Protein AF-A0A1W9QKJ0-F1 (afdb_monomer)

Sequence (340 aa):
EPSPEPAPEPEEKELFWQTIPASITINNQLRWNQLPDGPEIRIGLVYVNPEEKNDYLPFRISTTNQELYNVYDKNNKLLVRNTAGEIIEIDYDYNTGYYFVNDSKGKRLVMTDSYIKLSSDKNNIFKINSWNNGPFWGQNVNDNEFRGKIEIQYNPNTNRLWLINELPLEKYLKGVAEVSDSAPFEFLKAQKIAARTYALFRYLTPKYTNTPDGKPLFTLRSTQADQVYRGYNRETRSPNTFQAVDSTRGIVATYNNDPILAYYFARSNGATISSYEANMTDAPVAYLQSKLDPPSQGEIMLGHGVGMPQVGGIVAARQGANYSQILKYYYTNIDLTRMY

Foldseek 3Di:
DPDDDPDDDPVCVVQQFDADDLDDDPPPPPLQVVAQLGDKFKAFEDKDFPVDPDQLAQFWKFWPVQDWKFKAFPVRHTQGGGDRRWIWTWHADLVPQWIFIAGPVRHTSDIDNTKMKMFDPDFTKMFRVSDACDDPVDDPDGLRIATGMWIWDAAPLVNITTIMHIDRLLQQQLQFDPDDLPFQLLLLLLVSQLLSLQLVVLVVVPSQQNGPVSDHPGRYYCDPSRTPGRHPSSNVVRVSNNVSSVVCPQKHKDDVNRRDNRDEWAAAQQKADACVVLSSHVDGHQFWHMAGQRVNHRHDDGDSRIFAHSSSSSVCVVVPDGSVRRRCRRGPPIDIDRSD

Secondary structure (DSSP, 8-state):
-PPPPPPPPTTTHHHH-----S-----TT--GGG-TT-SEEEEEEEEE-SSS--TT-SEEEEETT----EEE-TT--EEE---SSPPEEEEEETTTTEEEEE-TT--EEEEESSPEEEE-SS--EEEETT-----TT--S----EEESEEEEEEEGGGTEEEEEEEEEHHHHHHHB-SS-TTS-HHHHHHHHHHHHHHHHHHHHS-S---STTSS-S-SEESSTTS--B-HHHHHHT-HHHHHHHHHTTTEEEEETTEEP---EESB-SSB-B-TTTTTSSSS--TTS---B-GGGTTSPPBS--BSEEHHHHHHHHHTT--HHHHHHHHSTT-EEEE--

Structure (mmCIF, N/CA/C/O backbone):
data_AF-A0A1W9QKJ0-F1
#
_entry.id   AF-A0A1W9QKJ0-F1
#
loop_
_atom_site.group_PDB
_atom_site.id
_atom_site.type_symbol
_atom_site.label_atom_id
_atom_site.label_alt_id
_atom_site.label_comp_id
_atom_site.label_asym_id
_atom_site.label_entity_id
_atom_site.label_seq_id
_atom_site.pdbx_PDB_ins_code
_atom_site.Cartn_x
_atom_site.Cartn_y
_atom_site.Cartn_z
_atom_site.occupancy
_atom_site.B_iso_or_equiv
_atom_site.auth_seq_id
_atom_site.auth_comp_id
_atom_site.auth_asym_id
_atom_site.auth_atom_id
_atom_site.pdbx_PDB_model_num
ATOM 1 N N . GLU A 1 1 ? 0.902 26.457 -11.520 1.00 29.86 1 GLU A N 1
ATOM 2 C CA . GLU A 1 1 ? 2.092 25.747 -11.008 1.00 29.86 1 GLU A CA 1
ATOM 3 C C . GLU A 1 1 ? 1.694 25.002 -9.745 1.00 29.86 1 GLU A C 1
ATOM 5 O O . GLU A 1 1 ? 0.960 25.588 -8.953 1.00 29.86 1 GLU A O 1
ATOM 10 N N . PRO A 1 2 ? 2.065 23.729 -9.551 1.00 31.59 2 PRO A N 1
ATOM 11 C CA . PRO A 1 2 ? 1.968 23.132 -8.230 1.00 31.59 2 PRO A CA 1
ATOM 12 C C . PRO A 1 2 ? 3.024 23.770 -7.326 1.00 31.59 2 PRO A C 1
ATOM 14 O O . PRO A 1 2 ? 4.192 23.861 -7.700 1.00 31.59 2 PRO A O 1
ATOM 17 N N . SER A 1 3 ? 2.585 24.256 -6.166 1.00 29.03 3 SER A N 1
ATOM 18 C CA . SER A 1 3 ? 3.473 24.770 -5.123 1.00 29.03 3 SER A CA 1
ATOM 19 C C . SER A 1 3 ? 4.454 23.668 -4.710 1.00 29.03 3 SER A C 1
ATOM 21 O O . SER A 1 3 ? 4.012 22.525 -4.560 1.00 29.03 3 SER A O 1
ATOM 23 N N . PRO A 1 4 ? 5.749 23.967 -4.512 1.00 37.22 4 PRO A N 1
ATOM 24 C CA . PRO A 1 4 ? 6.664 23.007 -3.915 1.00 37.22 4 PRO A CA 1
ATOM 25 C C . PRO A 1 4 ? 6.131 22.622 -2.530 1.00 37.22 4 PRO A C 1
ATOM 27 O O . PRO A 1 4 ? 5.778 23.495 -1.732 1.00 37.22 4 PRO A O 1
ATOM 30 N N . GLU A 1 5 ? 6.015 21.318 -2.275 1.00 43.81 5 GLU A N 1
ATOM 31 C CA . GLU A 1 5 ? 5.775 20.802 -0.928 1.00 43.81 5 GLU A CA 1
ATOM 32 C C . GLU A 1 5 ? 6.900 21.282 0.002 1.00 43.81 5 GLU A C 1
ATOM 34 O O . GLU A 1 5 ? 8.050 21.410 -0.440 1.00 43.81 5 GLU A O 1
ATOM 39 N N . PRO A 1 6 ? 6.594 21.572 1.278 1.00 34.91 6 PRO A N 1
ATOM 40 C CA . PRO A 1 6 ? 7.628 21.885 2.249 1.00 34.91 6 PRO A CA 1
ATOM 41 C C . PRO A 1 6 ? 8.616 20.718 2.320 1.00 34.91 6 PRO A C 1
ATOM 43 O O . PRO A 1 6 ? 8.224 19.552 2.359 1.00 34.91 6 PRO A O 1
ATOM 46 N N . ALA A 1 7 ? 9.909 21.042 2.296 1.00 39.03 7 ALA A N 1
ATOM 47 C CA . ALA A 1 7 ? 10.955 20.047 2.472 1.00 39.03 7 ALA A CA 1
ATOM 48 C C . ALA A 1 7 ? 10.735 19.310 3.808 1.00 39.03 7 ALA A C 1
ATOM 50 O O . ALA A 1 7 ? 10.416 19.975 4.797 1.00 39.03 7 ALA A O 1
ATOM 51 N N . PRO A 1 8 ? 10.909 17.977 3.856 1.00 36.44 8 PRO A N 1
ATOM 52 C CA . PRO A 1 8 ? 10.783 17.228 5.100 1.00 36.44 8 PRO A CA 1
ATOM 53 C C . PRO A 1 8 ? 11.736 17.806 6.151 1.00 36.44 8 PRO A C 1
ATOM 55 O O . PRO A 1 8 ? 12.890 18.135 5.840 1.00 36.44 8 PRO A O 1
ATOM 58 N N . GLU A 1 9 ? 11.237 17.955 7.379 1.00 36.97 9 GLU A N 1
ATOM 59 C CA . GLU A 1 9 ? 12.011 18.497 8.495 1.00 36.97 9 GLU A CA 1
ATOM 60 C C . GLU A 1 9 ? 13.268 17.645 8.774 1.00 36.97 9 GLU A C 1
ATOM 62 O O . GLU A 1 9 ? 13.316 16.464 8.420 1.00 36.97 9 GLU A O 1
ATOM 67 N N . PRO A 1 10 ? 14.326 18.209 9.386 1.00 35.16 10 PRO A N 1
ATOM 68 C CA . PRO A 1 10 ? 15.611 17.526 9.552 1.00 35.16 10 PRO A CA 1
ATOM 69 C C . PRO A 1 10 ? 15.530 16.152 10.240 1.00 35.16 10 PRO A C 1
ATOM 71 O O . PRO A 1 10 ? 16.286 15.262 9.860 1.00 35.16 10 PRO A O 1
ATOM 74 N N . GLU A 1 11 ? 14.593 15.948 11.172 1.00 35.88 11 GLU A N 1
ATOM 75 C CA . GLU A 1 11 ? 14.375 14.655 11.848 1.00 35.88 11 GLU A CA 1
ATOM 76 C C . GLU A 1 11 ? 13.720 13.598 10.941 1.00 35.88 11 GLU A C 1
ATOM 78 O O . GLU A 1 11 ? 13.933 12.398 11.104 1.00 35.88 11 GLU A O 1
ATOM 83 N N . GLU A 1 12 ? 12.984 14.012 9.908 1.00 35.44 12 GLU A N 1
ATOM 84 C CA . GLU A 1 12 ? 12.403 13.091 8.932 1.00 35.44 12 GLU A CA 1
ATOM 85 C C . GLU A 1 12 ? 13.456 12.496 7.984 1.00 35.44 12 GLU A C 1
ATOM 87 O O . GLU A 1 12 ? 13.271 11.389 7.470 1.00 35.44 12 GLU A O 1
ATOM 92 N N . LYS A 1 13 ? 14.601 13.164 7.784 1.00 32.44 13 LYS A N 1
ATOM 93 C CA . LYS A 1 13 ? 15.669 12.652 6.907 1.00 32.44 13 LYS A CA 1
ATOM 94 C C . LYS A 1 13 ? 16.278 11.337 7.396 1.00 32.44 13 LYS A C 1
ATOM 96 O O . LYS A 1 13 ? 16.655 10.527 6.553 1.00 32.44 13 LYS A O 1
ATOM 101 N N . GLU A 1 14 ? 16.315 11.082 8.703 1.00 33.19 14 GLU A N 1
ATOM 102 C CA . GLU A 1 14 ? 16.791 9.800 9.250 1.00 33.19 14 GLU A CA 1
ATOM 103 C C . GLU A 1 14 ? 15.758 8.664 9.113 1.00 33.19 14 GLU A C 1
ATOM 105 O O . GLU A 1 14 ? 16.113 7.487 9.117 1.00 33.19 14 GLU A O 1
ATOM 110 N N . LEU A 1 15 ? 14.475 8.989 8.918 1.00 36.31 15 LEU A N 1
ATOM 111 C CA . LEU A 1 15 ? 13.378 8.014 8.838 1.00 36.31 15 LEU A CA 1
ATOM 112 C C . LEU A 1 15 ? 13.090 7.521 7.409 1.00 36.31 15 LEU A C 1
ATOM 114 O O . LEU A 1 15 ? 12.480 6.459 7.229 1.00 36.31 15 LEU A O 1
ATOM 118 N N . PHE A 1 16 ? 13.503 8.264 6.375 1.00 35.75 16 PHE A N 1
ATOM 119 C CA . PHE A 1 16 ? 13.138 7.950 4.987 1.00 35.75 16 PHE A CA 1
ATOM 120 C C . PHE A 1 16 ? 14.152 7.113 4.214 1.00 35.75 16 PHE A C 1
ATOM 122 O O . PHE A 1 16 ? 13.724 6.348 3.341 1.00 35.75 16 PHE A O 1
ATOM 129 N N . TRP A 1 17 ? 15.430 7.171 4.581 1.00 35.69 17 TRP A N 1
ATOM 130 C CA . TRP A 1 17 ? 16.532 6.547 3.847 1.00 35.69 17 TRP A CA 1
ATOM 131 C C . TRP A 1 17 ? 17.176 5.449 4.687 1.00 35.69 17 TRP A C 1
ATOM 133 O O . TRP A 1 17 ? 18.252 5.610 5.248 1.00 35.69 17 TRP A O 1
ATOM 143 N N . GLN A 1 18 ? 16.481 4.319 4.811 1.00 42.97 18 GLN A N 1
ATOM 144 C CA . GLN A 1 18 ? 17.115 3.129 5.365 1.00 42.97 18 GLN A CA 1
ATOM 145 C C . GLN A 1 18 ? 18.109 2.562 4.356 1.00 42.97 18 GLN A C 1
ATOM 147 O O . GLN A 1 18 ? 17.764 2.380 3.189 1.00 42.97 18 GLN A O 1
ATOM 152 N N . THR A 1 19 ? 19.304 2.241 4.841 1.00 43.94 19 THR A N 1
ATOM 153 C CA . THR A 1 19 ? 20.320 1.409 4.196 1.00 43.94 19 THR A CA 1
ATOM 154 C C . THR A 1 19 ? 19.697 0.101 3.712 1.00 43.94 19 THR A C 1
ATOM 156 O O . THR A 1 19 ? 19.376 -0.783 4.508 1.00 43.94 19 THR A O 1
ATOM 159 N N . ILE A 1 20 ? 19.491 -0.037 2.402 1.00 45.78 20 ILE A N 1
ATOM 160 C CA . ILE A 1 20 ? 19.013 -1.285 1.799 1.00 45.78 20 ILE A CA 1
ATOM 161 C C . ILE A 1 20 ? 20.231 -2.064 1.283 1.00 45.78 20 ILE A C 1
ATOM 163 O O . ILE A 1 20 ? 20.984 -1.525 0.468 1.00 45.78 20 ILE A O 1
ATOM 167 N N . PRO A 1 21 ? 20.443 -3.322 1.712 1.00 43.47 21 PRO A N 1
ATOM 168 C CA . PRO A 1 21 ? 21.536 -4.139 1.197 1.00 43.47 21 PRO A CA 1
ATOM 169 C C . PRO A 1 21 ? 21.358 -4.424 -0.303 1.00 43.47 21 PRO A C 1
ATOM 171 O O . PRO A 1 21 ? 20.245 -4.643 -0.780 1.00 43.47 21 PRO A O 1
ATOM 174 N N . ALA A 1 22 ? 22.469 -4.464 -1.049 1.00 40.91 22 ALA A N 1
ATOM 175 C CA . ALA A 1 22 ? 22.495 -4.639 -2.511 1.00 40.91 22 ALA A CA 1
ATOM 176 C C . ALA A 1 22 ? 21.886 -5.965 -3.018 1.00 40.91 22 ALA A C 1
ATOM 178 O O . ALA A 1 22 ? 21.609 -6.117 -4.209 1.00 40.91 22 ALA A O 1
ATOM 179 N N . SER A 1 23 ? 21.655 -6.915 -2.113 1.00 45.28 23 SER A N 1
ATOM 180 C CA . SER A 1 23 ? 20.943 -8.169 -2.339 1.00 45.28 23 SER A CA 1
ATOM 181 C C . SER A 1 23 ? 20.254 -8.593 -1.045 1.00 45.28 23 SER A C 1
ATOM 183 O O . SER A 1 23 ? 20.879 -8.565 0.016 1.00 45.28 23 SER A O 1
ATOM 185 N N . ILE A 1 24 ? 19.000 -9.031 -1.131 1.00 51.53 24 ILE A N 1
ATOM 186 C CA . ILE A 1 24 ? 18.299 -9.700 -0.032 1.00 51.53 24 ILE A CA 1
ATOM 187 C C . ILE A 1 24 ? 18.164 -11.152 -0.434 1.00 51.53 24 ILE A C 1
ATOM 189 O O . ILE A 1 24 ? 17.554 -11.429 -1.454 1.00 51.53 24 ILE A O 1
ATOM 193 N N . THR A 1 25 ? 18.721 -12.062 0.356 1.00 48.16 25 THR A N 1
ATOM 194 C CA . THR A 1 25 ? 18.431 -13.486 0.200 1.00 48.16 25 THR A CA 1
ATOM 195 C C . THR A 1 25 ? 17.109 -13.769 0.890 1.00 48.16 25 THR A C 1
ATOM 197 O O . THR A 1 25 ? 17.029 -13.712 2.121 1.00 48.16 25 THR A O 1
ATOM 200 N N . ILE A 1 26 ? 16.069 -14.097 0.128 1.00 51.94 26 ILE A N 1
ATOM 201 C CA . ILE A 1 26 ? 14.843 -14.611 0.731 1.00 51.94 26 ILE A CA 1
ATOM 202 C C . ILE A 1 26 ? 15.100 -16.063 1.087 1.00 51.94 26 ILE A C 1
ATOM 204 O O . ILE A 1 26 ? 15.194 -16.940 0.230 1.00 51.94 26 ILE A O 1
ATOM 208 N N . ASN A 1 27 ? 15.203 -16.345 2.384 1.00 48.06 27 ASN A N 1
ATOM 209 C CA . ASN A 1 27 ? 15.102 -17.722 2.839 1.00 48.06 27 ASN A CA 1
ATOM 210 C C . ASN A 1 27 ? 13.735 -18.264 2.392 1.00 48.06 27 ASN A C 1
ATOM 212 O O . ASN A 1 27 ? 12.702 -17.746 2.811 1.00 48.06 27 ASN A O 1
ATOM 216 N N . ASN A 1 28 ? 13.773 -19.288 1.530 1.00 46.81 28 ASN A N 1
ATOM 217 C CA . ASN A 1 28 ? 12.712 -19.996 0.786 1.00 46.81 28 ASN A CA 1
ATOM 218 C C . ASN A 1 28 ? 11.494 -20.523 1.597 1.00 46.81 28 ASN A C 1
ATOM 220 O O . ASN A 1 28 ? 10.871 -21.517 1.227 1.00 46.81 28 ASN A O 1
ATOM 224 N N . GLN A 1 29 ? 11.130 -19.915 2.724 1.00 48.06 29 GLN A N 1
ATOM 225 C CA . GLN A 1 29 ? 10.064 -20.391 3.605 1.00 48.06 29 GLN A CA 1
ATOM 226 C C . GLN A 1 29 ? 8.681 -19.811 3.298 1.00 48.06 29 GLN A C 1
ATOM 228 O O . GLN A 1 29 ? 7.686 -20.344 3.792 1.00 48.06 29 GLN A O 1
ATOM 233 N N . LEU A 1 30 ? 8.568 -18.771 2.467 1.00 55.53 30 LEU A N 1
ATOM 234 C CA . LEU A 1 30 ? 7.260 -18.236 2.094 1.00 55.53 30 LEU A CA 1
ATOM 235 C C . LEU A 1 30 ? 6.661 -19.090 0.974 1.00 55.53 30 LEU A C 1
ATOM 237 O O . LEU A 1 30 ? 6.993 -18.959 -0.200 1.00 55.53 30 LEU A O 1
ATOM 241 N N . ARG A 1 31 ? 5.773 -20.013 1.358 1.00 58.84 31 ARG A N 1
ATOM 242 C CA . ARG A 1 31 ? 4.948 -20.790 0.424 1.00 58.84 31 ARG A CA 1
ATOM 243 C C . ARG A 1 31 ? 3.843 -19.900 -0.147 1.00 58.84 31 ARG A C 1
ATOM 245 O O . ARG A 1 31 ? 2.679 -20.023 0.222 1.00 58.84 31 ARG A O 1
ATOM 252 N N . TRP A 1 32 ? 4.220 -19.010 -1.057 1.00 68.12 32 TRP A N 1
ATOM 253 C CA . TRP A 1 32 ? 3.327 -18.059 -1.725 1.00 68.12 32 TRP A CA 1
ATOM 254 C C . TRP A 1 32 ? 2.110 -18.725 -2.391 1.00 68.12 32 TRP A C 1
ATOM 256 O O . TRP A 1 32 ? 1.019 -18.167 -2.353 1.00 68.12 32 TRP A O 1
ATOM 266 N N . ASN A 1 33 ? 2.249 -19.971 -2.862 1.00 63.16 33 ASN A N 1
ATOM 267 C CA . ASN A 1 33 ? 1.176 -20.774 -3.473 1.00 63.16 33 ASN A CA 1
ATOM 268 C C . ASN A 1 33 ? -0.070 -20.982 -2.583 1.00 63.16 33 ASN A C 1
ATOM 270 O O . ASN A 1 33 ? -1.090 -21.465 -3.069 1.00 63.16 33 ASN A O 1
ATOM 274 N N . GLN A 1 34 ? 0.004 -20.687 -1.281 1.00 72.81 34 GLN A N 1
ATOM 275 C CA . GLN A 1 34 ? -1.129 -20.789 -0.351 1.00 72.81 34 GLN A CA 1
ATOM 276 C C . GLN A 1 34 ? -1.887 -19.464 -0.168 1.00 72.81 34 GLN A C 1
ATOM 278 O O . GLN A 1 34 ? -2.889 -19.429 0.543 1.00 72.81 34 GLN A O 1
ATOM 283 N N . LEU A 1 35 ? -1.431 -18.382 -0.805 1.00 82.56 35 LEU A N 1
ATOM 284 C CA . LEU A 1 35 ? -1.971 -17.033 -0.671 1.00 82.56 35 LEU A CA 1
ATOM 285 C C . LEU A 1 35 ? -2.422 -16.517 -2.044 1.00 82.56 35 LEU A C 1
ATOM 287 O O . LEU A 1 35 ? -1.686 -15.770 -2.687 1.00 82.56 35 LEU A O 1
ATOM 291 N N . PRO A 1 36 ? -3.627 -16.884 -2.520 1.00 84.94 36 PRO A N 1
ATOM 292 C CA . PRO A 1 36 ? -4.064 -16.530 -3.869 1.00 84.94 36 PRO A CA 1
ATOM 293 C C . PRO A 1 36 ? -4.134 -15.012 -4.098 1.00 84.94 36 PRO A C 1
ATOM 295 O O . PRO A 1 36 ? -3.932 -14.567 -5.220 1.00 84.94 36 PRO A O 1
ATOM 298 N N . ASP A 1 37 ? -4.403 -14.212 -3.061 1.00 91.38 37 ASP A N 1
ATOM 299 C CA . ASP A 1 37 ? -4.412 -12.739 -3.119 1.00 91.38 37 ASP A CA 1
ATOM 300 C C . ASP A 1 37 ? -3.094 -12.096 -2.624 1.00 91.38 37 ASP A C 1
ATOM 302 O O . ASP A 1 37 ? -3.041 -10.885 -2.386 1.00 91.38 37 ASP A O 1
ATOM 306 N N . GLY A 1 38 ? -2.033 -12.893 -2.463 1.00 92.50 38 GLY A N 1
ATOM 307 C CA . GLY A 1 38 ? -0.774 -12.477 -1.846 1.00 92.50 38 GLY A CA 1
ATOM 308 C C . GLY A 1 38 ? -0.863 -12.315 -0.317 1.00 92.50 38 GLY A C 1
ATOM 309 O O . GLY A 1 38 ? -1.888 -12.642 0.288 1.00 92.50 38 GLY A O 1
ATOM 310 N N . PRO A 1 39 ? 0.218 -11.851 0.339 1.00 93.56 39 PRO A N 1
ATOM 311 C CA . PRO A 1 39 ? 0.231 -11.616 1.783 1.00 93.56 39 PRO A CA 1
ATOM 312 C C . PRO A 1 39 ? -0.698 -10.466 2.195 1.00 93.56 39 PRO A C 1
ATOM 314 O O . PRO A 1 39 ? -1.007 -9.579 1.399 1.00 93.56 39 PRO A O 1
ATOM 317 N N . GLU A 1 40 ? -1.099 -10.459 3.467 1.00 94.12 40 GLU A N 1
ATOM 318 C CA . GLU A 1 40 ? -1.759 -9.309 4.093 1.00 94.12 40 GLU A CA 1
ATOM 319 C C . GLU A 1 40 ? -0.758 -8.155 4.231 1.00 94.12 40 GLU A C 1
ATOM 321 O O . GLU A 1 40 ? 0.307 -8.301 4.838 1.00 94.12 40 GLU A O 1
ATOM 326 N N . ILE A 1 41 ? -1.103 -7.002 3.663 1.00 96.62 41 ILE A N 1
ATOM 327 C CA . ILE A 1 41 ? -0.310 -5.775 3.727 1.00 96.62 41 ILE A CA 1
ATOM 328 C C . ILE A 1 41 ? -0.977 -4.827 4.718 1.00 96.62 41 ILE A C 1
ATOM 330 O O . ILE A 1 41 ? -2.193 -4.642 4.682 1.00 96.62 41 ILE A O 1
ATOM 334 N N . ARG A 1 42 ? -0.172 -4.200 5.583 1.00 98.12 42 ARG A N 1
ATOM 335 C CA . ARG A 1 42 ? -0.618 -3.167 6.530 1.00 98.12 42 ARG A CA 1
ATOM 336 C C . ARG A 1 42 ? -0.159 -1.799 6.033 1.00 98.12 42 ARG A C 1
ATOM 338 O O . ARG A 1 42 ? 1.031 -1.601 5.799 1.00 98.12 42 ARG A O 1
ATOM 345 N N . ILE A 1 43 ? -1.085 -0.863 5.861 1.00 98.56 43 ILE A N 1
ATOM 346 C CA . ILE A 1 43 ? -0.836 0.462 5.292 1.00 98.56 43 ILE A CA 1
ATOM 347 C C . ILE A 1 43 ? -1.139 1.524 6.341 1.00 98.56 43 ILE A C 1
ATOM 349 O O . ILE A 1 43 ? -2.295 1.685 6.723 1.00 98.56 43 ILE A O 1
ATOM 353 N N . GLY A 1 44 ? -0.129 2.279 6.773 1.00 98.12 44 GLY A N 1
ATOM 354 C CA . GLY A 1 44 ? -0.325 3.482 7.580 1.00 98.12 44 GLY A CA 1
ATOM 355 C C . GLY A 1 44 ? -1.012 4.562 6.745 1.00 98.12 44 GLY A C 1
ATOM 356 O O . GLY A 1 44 ? -0.422 5.079 5.794 1.00 98.12 44 GLY A O 1
ATOM 357 N N . LEU A 1 45 ? -2.269 4.868 7.072 1.00 97.25 45 LEU A N 1
ATOM 358 C CA . LEU A 1 45 ? -3.118 5.792 6.321 1.00 97.25 45 LEU A CA 1
ATOM 359 C C . LEU A 1 45 ? -2.867 7.246 6.711 1.00 97.25 45 LEU A C 1
ATOM 361 O O . LEU A 1 45 ? -2.578 8.069 5.847 1.00 97.25 45 LEU A O 1
ATOM 365 N N . VAL A 1 46 ? -2.999 7.537 8.003 1.00 95.31 46 VAL A N 1
ATOM 366 C CA . VAL A 1 46 ? -2.863 8.863 8.613 1.00 95.31 46 VAL A CA 1
ATOM 367 C C . VAL A 1 46 ? -2.503 8.681 10.086 1.00 95.31 46 VAL A C 1
ATOM 369 O O . VAL A 1 46 ? -2.739 7.610 10.654 1.00 95.31 46 VAL A O 1
ATOM 372 N N . TYR A 1 47 ? -1.932 9.708 10.705 1.00 94.69 47 TYR A N 1
ATOM 373 C CA . TYR A 1 47 ? -1.673 9.726 12.137 1.00 94.69 47 TYR A CA 1
ATOM 374 C C . TYR A 1 47 ? -2.171 11.013 12.787 1.00 94.69 47 TYR A C 1
ATOM 376 O O . TYR A 1 47 ? -2.395 12.022 12.121 1.00 94.69 47 TYR A O 1
ATOM 384 N N . VAL A 1 48 ? -2.314 10.957 14.105 1.00 94.50 48 VAL A N 1
ATOM 385 C CA . VAL A 1 48 ? -2.513 12.112 14.981 1.00 94.50 48 VAL A CA 1
ATOM 386 C C . VAL A 1 48 ? -1.393 12.111 16.010 1.00 94.50 48 VAL A C 1
ATOM 388 O O . VAL A 1 48 ? -0.950 11.046 16.436 1.00 94.50 48 VAL A O 1
ATOM 391 N N . ASN A 1 49 ? -0.912 13.284 16.392 1.00 90.12 49 ASN A N 1
ATOM 392 C CA . ASN A 1 49 ? -0.068 13.462 17.566 1.00 90.12 49 ASN A CA 1
ATOM 393 C C . ASN A 1 49 ? -0.625 14.644 18.382 1.00 90.12 49 ASN A C 1
ATOM 395 O O . ASN A 1 49 ? -1.425 15.418 17.852 1.00 90.12 49 ASN A O 1
ATOM 399 N N . PRO A 1 50 ? -0.274 14.767 19.670 1.00 87.00 50 PRO A N 1
ATOM 400 C CA . PRO A 1 50 ? -0.868 15.779 20.541 1.00 87.00 50 PRO A CA 1
ATOM 401 C C . PRO A 1 50 ? -0.331 17.198 20.286 1.00 87.00 50 PRO A C 1
ATOM 403 O O . PRO A 1 50 ? -0.865 18.157 20.838 1.00 87.00 50 PRO A O 1
ATOM 406 N N . GLU A 1 51 ? 0.720 17.340 19.476 1.00 86.00 51 GLU A N 1
ATOM 407 C CA . GLU A 1 51 ? 1.402 18.612 19.204 1.00 86.00 51 GLU A CA 1
ATOM 408 C C . GLU A 1 51 ? 0.921 19.271 17.896 1.00 86.00 51 GLU A C 1
ATOM 410 O O . GLU A 1 51 ? 0.966 20.494 17.756 1.00 86.00 51 GLU A O 1
ATOM 415 N N . GLU A 1 52 ? 0.406 18.485 16.948 1.00 81.88 52 GLU A N 1
ATOM 416 C CA . GLU A 1 52 ? -0.132 18.947 15.672 1.00 81.88 52 GLU A CA 1
ATOM 417 C C . GLU A 1 52 ? -1.628 19.270 15.776 1.00 81.88 52 GLU A C 1
ATOM 419 O O . GLU A 1 52 ? -2.436 18.522 16.329 1.00 81.88 52 GLU A O 1
ATOM 424 N N . LYS A 1 53 ? -2.036 20.379 15.151 1.00 66.50 53 LYS A N 1
ATOM 425 C CA . LYS A 1 53 ? -3.451 20.743 15.000 1.00 66.50 53 LYS A CA 1
ATOM 426 C C . LYS A 1 53 ? -4.104 19.929 13.878 1.00 66.50 53 LYS A C 1
ATOM 428 O O . LYS A 1 53 ? -4.374 20.472 12.811 1.00 66.50 53 LYS A O 1
ATOM 433 N N . ASN A 1 54 ? -4.375 18.650 14.127 1.00 70.56 54 ASN A N 1
ATOM 434 C CA . ASN A 1 54 ? -5.125 17.787 13.212 1.00 70.56 54 ASN A CA 1
ATOM 435 C C . ASN A 1 54 ? -6.426 17.307 13.871 1.00 70.56 54 ASN A C 1
ATOM 437 O O . ASN A 1 54 ? -6.398 16.611 14.882 1.00 70.56 54 ASN A O 1
ATOM 441 N N . ASP A 1 55 ? -7.569 17.643 13.272 1.00 75.50 55 ASP A N 1
ATOM 442 C CA . ASP A 1 55 ? -8.903 17.406 13.849 1.00 75.50 55 ASP A CA 1
ATOM 443 C C . ASP A 1 55 ? -9.511 16.063 13.385 1.00 75.50 5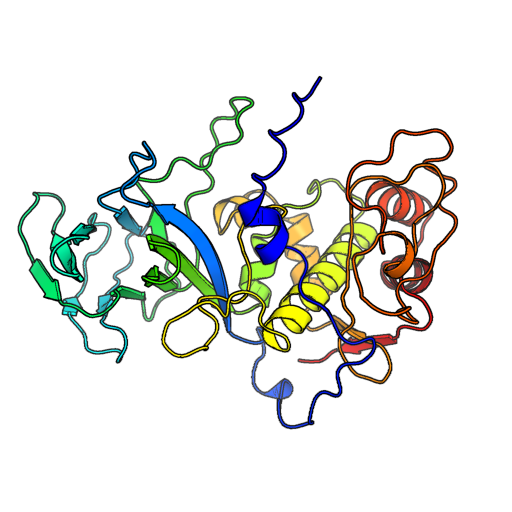5 ASP A C 1
ATOM 445 O O . ASP A 1 55 ? -10.638 15.991 12.896 1.00 75.50 55 ASP A O 1
ATOM 449 N N . TYR A 1 56 ? -8.718 14.983 13.448 1.00 86.12 56 TYR A N 1
ATOM 450 C CA . TYR A 1 56 ? -9.177 13.632 13.080 1.00 86.12 56 TYR A CA 1
ATOM 451 C C . TYR A 1 56 ? -9.731 12.834 14.265 1.00 86.12 56 TYR A C 1
ATOM 453 O O . TYR A 1 56 ? -10.419 11.835 14.028 1.00 86.12 56 TYR A O 1
ATOM 461 N N . LEU A 1 57 ? -9.400 13.235 15.503 1.00 89.44 57 LEU A N 1
ATOM 462 C CA . LEU A 1 57 ? -9.862 12.581 16.728 1.00 89.44 57 LEU A CA 1
ATOM 463 C C . LEU A 1 57 ? -11.201 13.163 17.217 1.00 89.44 57 LEU A C 1
ATOM 465 O O . LEU A 1 57 ? -11.380 14.376 17.175 1.00 89.44 57 LEU A O 1
ATOM 469 N N . PRO A 1 58 ? -12.125 12.321 17.715 1.00 93.69 58 PRO A N 1
ATOM 470 C CA . PRO A 1 58 ? -12.056 10.860 17.693 1.00 93.69 58 PRO A CA 1
ATOM 471 C C . PRO A 1 58 ? -12.137 10.321 16.255 1.00 93.69 58 PRO A C 1
ATOM 473 O O . PRO A 1 58 ? -12.803 10.905 15.400 1.00 93.69 58 PRO A O 1
ATOM 476 N N . PHE A 1 59 ? -11.494 9.184 15.971 1.00 96.06 59 PHE A N 1
ATOM 477 C CA . PHE A 1 59 ? -11.677 8.504 14.690 1.00 96.06 59 PHE A CA 1
ATOM 478 C C . PHE A 1 59 ? -13.121 8.015 14.586 1.00 96.06 59 PHE A C 1
ATOM 480 O O . PHE A 1 59 ? -13.533 7.118 15.322 1.00 96.06 59 PHE A O 1
ATOM 487 N N . ARG A 1 60 ? -13.896 8.598 13.669 1.00 95.12 60 ARG A N 1
ATOM 488 C CA . ARG A 1 60 ? -15.307 8.251 13.445 1.00 95.12 60 ARG A CA 1
ATOM 489 C C . ARG A 1 60 ? -15.384 7.272 12.285 1.00 95.12 60 ARG A C 1
ATOM 491 O O . ARG A 1 60 ? -15.005 7.636 11.174 1.00 95.12 60 ARG A O 1
ATOM 498 N N . ILE A 1 61 ? -15.835 6.043 12.526 1.00 94.62 61 ILE A N 1
ATOM 499 C CA . ILE A 1 61 ? -15.796 4.960 11.534 1.00 94.62 61 ILE A CA 1
ATOM 500 C C . ILE A 1 61 ? -17.170 4.310 11.393 1.00 94.62 61 ILE A C 1
ATOM 502 O O . ILE A 1 61 ? -17.828 4.025 12.388 1.00 94.62 61 ILE A O 1
ATOM 506 N N . SER A 1 62 ? -17.577 4.051 10.151 1.00 92.75 62 SER A N 1
ATOM 507 C CA . SER A 1 62 ? -18.809 3.333 9.789 1.00 92.75 62 SER A CA 1
ATOM 508 C C . SER A 1 62 ? -18.565 2.369 8.621 1.00 92.75 62 SER A C 1
ATOM 510 O O . SER A 1 62 ? -17.466 2.328 8.064 1.00 92.75 62 SER A O 1
ATOM 512 N N . THR A 1 63 ? -19.576 1.593 8.222 1.00 91.31 63 THR A N 1
ATOM 513 C CA . THR A 1 63 ? -19.552 0.771 6.999 1.00 91.31 63 THR A CA 1
ATOM 514 C C . THR A 1 63 ? -20.497 1.338 5.940 1.00 91.31 63 THR A C 1
ATOM 516 O O . THR A 1 63 ? -21.636 1.691 6.243 1.00 91.31 63 THR A O 1
ATOM 519 N N . THR A 1 64 ? -20.059 1.435 4.678 1.00 88.44 64 THR A N 1
ATOM 520 C CA . THR A 1 64 ? -20.891 2.032 3.607 1.00 88.44 64 THR A CA 1
ATOM 521 C C . THR A 1 64 ? -21.902 1.067 3.008 1.00 88.44 64 THR A C 1
ATOM 523 O O . THR A 1 64 ? -22.954 1.485 2.534 1.00 88.44 64 THR A O 1
ATOM 526 N N . ASN A 1 65 ? -21.626 -0.232 3.078 1.00 82.75 65 ASN A N 1
ATOM 527 C CA . ASN A 1 65 ? -22.530 -1.291 2.643 1.00 82.75 65 ASN A CA 1
ATOM 528 C C . ASN A 1 65 ? -23.546 -1.701 3.727 1.00 82.75 65 ASN A C 1
ATOM 530 O O . ASN A 1 65 ? -24.217 -2.713 3.554 1.00 82.75 65 ASN A O 1
ATOM 534 N N . GLN A 1 66 ? -23.640 -0.948 4.835 1.00 78.06 66 GLN A N 1
ATOM 535 C CA . GLN A 1 66 ? -24.498 -1.227 6.002 1.00 78.06 66 GLN A CA 1
ATOM 536 C C . GLN A 1 66 ? -24.292 -2.620 6.615 1.00 78.06 66 GLN A C 1
ATOM 538 O O . GLN A 1 66 ? -25.118 -3.108 7.387 1.00 78.06 66 GLN A O 1
ATOM 543 N N . GLU A 1 67 ? -23.175 -3.264 6.292 1.00 82.50 67 GLU A N 1
ATOM 544 C CA . GLU A 1 67 ? -22.860 -4.580 6.805 1.00 82.50 67 GLU A CA 1
ATOM 545 C C . GLU A 1 67 ? -22.260 -4.488 8.202 1.00 82.50 67 GLU A C 1
ATOM 547 O O . GLU A 1 67 ? -21.587 -3.522 8.581 1.00 82.50 67 GLU A O 1
ATOM 552 N N . LEU A 1 68 ? -22.507 -5.541 8.966 1.00 86.12 68 LEU A N 1
ATOM 553 C CA . LEU A 1 68 ? -22.071 -5.662 10.343 1.00 86.12 68 LEU A CA 1
ATOM 554 C C . LEU A 1 68 ? -20.548 -5.795 10.435 1.00 86.12 68 LEU A C 1
ATOM 556 O O . LEU A 1 68 ? -19.917 -6.464 9.611 1.00 86.12 68 LEU A O 1
ATOM 560 N N . TYR A 1 69 ? -19.963 -5.193 11.465 1.00 89.50 69 TYR A N 1
ATOM 561 C CA . TYR A 1 69 ? -18.564 -5.371 11.836 1.00 89.50 69 TYR A CA 1
ATOM 562 C C . TYR A 1 69 ? -18.424 -5.474 13.354 1.00 89.50 69 TYR A C 1
ATOM 564 O O . TYR A 1 69 ? -19.343 -5.147 14.108 1.00 89.50 69 TYR A O 1
ATOM 572 N N . ASN A 1 70 ? -17.262 -5.943 13.789 1.00 92.25 70 ASN A N 1
ATOM 573 C CA . ASN A 1 70 ? -16.916 -6.122 15.188 1.00 92.25 70 ASN A CA 1
ATOM 574 C C . ASN A 1 70 ? -15.659 -5.315 15.524 1.00 92.25 70 ASN A C 1
ATOM 576 O O . ASN A 1 70 ? -14.814 -5.059 14.662 1.00 92.25 70 ASN A O 1
ATOM 580 N N . VAL A 1 71 ? -15.540 -4.949 16.798 1.00 94.12 71 VAL A N 1
ATOM 581 C CA . VAL A 1 71 ? -14.366 -4.276 17.360 1.00 94.12 71 VAL A CA 1
ATOM 582 C C . VAL A 1 71 ? -13.631 -5.260 18.260 1.00 94.12 71 VAL A C 1
ATOM 584 O O . VAL A 1 71 ? -14.248 -5.879 19.130 1.00 94.12 71 VAL A O 1
ATOM 587 N N . TYR A 1 72 ? -12.325 -5.394 18.067 1.00 95.88 72 TYR A N 1
ATOM 588 C CA . TYR A 1 72 ? -11.444 -6.315 18.777 1.00 95.88 72 TYR A CA 1
ATOM 589 C C . TYR A 1 72 ? -10.237 -5.588 19.366 1.00 95.88 72 TYR A C 1
ATOM 591 O O . TYR A 1 72 ? -9.872 -4.499 18.922 1.00 95.88 72 TYR A O 1
ATOM 599 N N . ASP A 1 73 ? -9.593 -6.223 20.339 1.00 96.44 73 ASP A N 1
ATOM 600 C CA . ASP A 1 73 ? -8.265 -5.839 20.809 1.00 96.44 73 ASP A CA 1
ATOM 601 C C . ASP A 1 73 ? -7.144 -6.470 19.951 1.00 96.44 73 ASP A C 1
ATOM 603 O O . ASP A 1 73 ? -7.387 -7.213 18.990 1.00 96.44 73 ASP A O 1
ATOM 607 N N . LYS A 1 74 ? -5.882 -6.220 20.322 1.00 93.12 74 LYS A N 1
ATOM 608 C CA . LYS A 1 74 ? -4.703 -6.744 19.617 1.00 93.12 74 LYS A CA 1
ATOM 609 C C . LYS A 1 74 ? -4.638 -8.270 19.558 1.00 93.12 74 LYS A C 1
ATOM 611 O O . LYS A 1 74 ? -4.106 -8.816 18.589 1.00 93.12 74 LYS A O 1
ATOM 616 N N . ASN A 1 75 ? -5.199 -8.938 20.565 1.00 94.00 75 ASN A N 1
ATOM 617 C CA . ASN A 1 75 ? -5.217 -10.388 20.737 1.00 94.00 75 ASN A CA 1
ATOM 618 C C . ASN A 1 75 ? -6.462 -11.035 20.102 1.00 94.00 75 ASN A C 1
ATOM 620 O O . ASN A 1 75 ? -6.725 -12.213 20.339 1.00 94.00 75 ASN A O 1
ATOM 624 N N . ASN A 1 76 ? -7.228 -10.284 19.300 1.00 93.94 76 ASN A N 1
ATOM 625 C CA . ASN A 1 76 ? -8.504 -10.698 18.712 1.00 93.94 76 ASN A CA 1
ATOM 626 C C . ASN A 1 76 ? -9.594 -11.010 19.756 1.00 93.94 76 ASN A C 1
ATOM 628 O O . ASN A 1 76 ? -10.562 -11.713 19.454 1.00 93.94 76 ASN A O 1
ATOM 632 N N . LYS A 1 77 ? -9.484 -10.480 20.980 1.00 95.31 77 LYS A N 1
ATOM 633 C CA . LYS A 1 77 ? -10.587 -10.519 21.940 1.00 95.31 77 LYS A CA 1
ATOM 634 C C . LYS A 1 77 ? -11.653 -9.538 21.476 1.00 95.31 77 LYS A C 1
ATOM 636 O O . LYS A 1 77 ? -11.386 -8.358 21.275 1.00 95.31 77 LYS A O 1
ATOM 641 N N . LEU A 1 78 ? -12.871 -10.036 21.323 1.00 95.12 78 LEU A N 1
ATOM 642 C CA . LEU A 1 78 ? -14.028 -9.231 20.961 1.00 95.12 78 LEU A CA 1
ATOM 643 C C . LEU A 1 78 ? -14.357 -8.214 22.068 1.00 95.12 78 LEU A C 1
ATOM 645 O O . LEU A 1 78 ? -14.528 -8.594 23.227 1.00 95.12 78 LEU A O 1
ATOM 649 N N . LEU A 1 79 ? -14.483 -6.945 21.686 1.00 93.94 79 LEU A N 1
ATOM 650 C CA . LEU A 1 79 ? -14.817 -5.819 22.560 1.00 93.94 79 LEU A CA 1
ATOM 651 C C . LEU A 1 79 ? -16.254 -5.322 22.328 1.00 93.94 79 LEU A C 1
ATOM 653 O O . LEU A 1 79 ? -16.992 -5.123 23.289 1.00 93.94 79 LEU A O 1
ATOM 657 N N . VAL A 1 80 ? -16.670 -5.164 21.064 1.00 91.75 80 VAL A N 1
ATOM 658 C CA . VAL A 1 80 ? -18.020 -4.704 20.667 1.00 91.75 80 VAL A CA 1
ATOM 659 C C . VAL A 1 80 ? -18.516 -5.516 19.468 1.00 91.75 80 VAL A C 1
ATOM 661 O O . VAL A 1 80 ? -17.739 -5.792 18.554 1.00 91.75 80 VAL A O 1
ATOM 664 N N . ARG A 1 81 ? -19.806 -5.892 19.457 1.00 87.19 81 ARG A N 1
ATOM 665 C CA . ARG A 1 81 ? -20.460 -6.597 18.337 1.00 87.19 81 ARG A CA 1
ATOM 666 C C . ARG A 1 81 ? -21.388 -5.692 17.524 1.00 87.19 81 ARG A C 1
ATOM 668 O O . ARG A 1 81 ? -22.147 -4.934 18.116 1.00 87.19 81 ARG A O 1
ATOM 675 N N . ASN A 1 82 ? -21.441 -5.952 16.215 1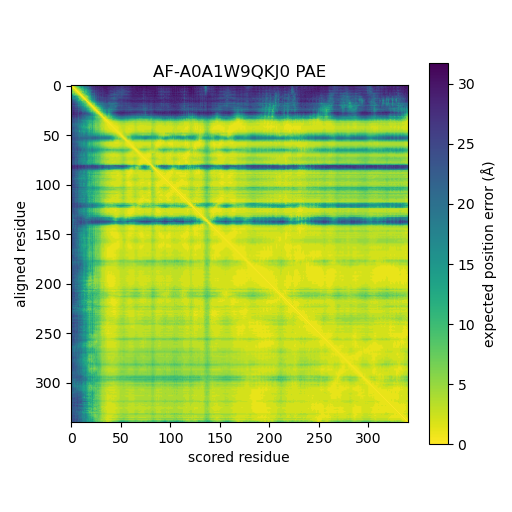.00 65.69 82 ASN A N 1
ATOM 676 C CA . ASN A 1 82 ? -22.596 -5.739 15.331 1.00 65.69 82 ASN A CA 1
ATOM 677 C C . ASN A 1 82 ? -23.219 -4.329 15.307 1.00 65.69 82 ASN A C 1
ATOM 679 O O . ASN A 1 82 ? -24.419 -4.161 15.518 1.00 65.69 82 ASN A O 1
ATOM 683 N N . THR A 1 83 ? -22.428 -3.332 14.925 1.00 61.78 83 THR A N 1
ATOM 684 C CA . THR A 1 83 ? -22.903 -1.989 14.558 1.00 61.78 83 THR A CA 1
ATOM 685 C C . THR A 1 83 ? -23.182 -1.915 13.050 1.00 61.78 83 THR A C 1
ATOM 687 O O . THR A 1 83 ? -22.290 -1.601 12.265 1.00 61.78 83 THR A O 1
ATOM 690 N N . ALA A 1 84 ? -24.397 -2.259 12.598 1.00 66.94 84 ALA A N 1
ATOM 691 C CA . ALA A 1 84 ? -24.772 -2.118 11.180 1.00 66.94 84 ALA A CA 1
ATOM 692 C C . ALA A 1 84 ? -24.854 -0.634 10.809 1.00 66.94 84 ALA A C 1
ATOM 694 O O . ALA A 1 84 ? -25.794 0.045 11.212 1.00 66.94 84 ALA A O 1
ATOM 695 N N . GLY A 1 85 ? -23.874 -0.123 10.061 1.00 65.38 85 GLY A N 1
ATOM 696 C CA . GLY A 1 85 ? -23.877 1.257 9.563 1.00 65.38 85 GLY A CA 1
ATOM 697 C C . GLY A 1 85 ? -23.806 2.358 10.634 1.00 65.38 85 GLY A C 1
ATOM 698 O O . GLY A 1 85 ? -23.739 3.533 10.277 1.00 65.38 85 GLY A O 1
ATOM 699 N N . GLU A 1 86 ? -23.803 2.019 11.927 1.00 82.38 86 GLU A N 1
ATOM 700 C CA . GLU A 1 86 ? -23.614 2.994 12.998 1.00 82.38 86 GLU A CA 1
ATOM 701 C C . GLU A 1 86 ? -22.169 3.489 13.024 1.00 82.38 86 GLU A C 1
ATOM 703 O O . GLU A 1 86 ? -21.224 2.749 12.750 1.00 82.38 86 GLU A O 1
ATOM 708 N N . ILE A 1 87 ? -22.012 4.765 13.367 1.00 90.88 87 ILE A N 1
ATOM 709 C CA . ILE A 1 87 ? -20.701 5.360 13.592 1.00 90.88 87 ILE A CA 1
ATOM 710 C C . ILE A 1 87 ? -20.218 4.933 14.979 1.00 90.88 87 ILE A C 1
ATOM 712 O O . ILE A 1 87 ? -20.898 5.179 15.977 1.00 90.88 87 ILE A O 1
ATOM 716 N N . ILE A 1 88 ? -19.029 4.342 15.026 1.00 93.06 88 ILE A N 1
ATOM 717 C CA . ILE A 1 88 ? -18.239 4.174 16.245 1.00 93.06 88 ILE A CA 1
ATOM 718 C C . ILE A 1 88 ? -17.182 5.273 16.291 1.00 93.06 88 ILE A C 1
ATOM 720 O O . ILE A 1 88 ? -16.555 5.586 15.277 1.00 93.06 88 ILE A O 1
ATOM 724 N N . GLU A 1 89 ? -16.975 5.837 17.475 1.00 95.25 89 GLU A N 1
ATOM 725 C CA . GLU A 1 89 ? -15.949 6.845 17.722 1.00 95.25 89 GLU A CA 1
ATOM 726 C C . GLU A 1 89 ? -14.830 6.237 18.565 1.00 95.25 89 GLU A C 1
ATOM 728 O O . GLU A 1 89 ? -15.086 5.680 19.635 1.00 95.25 89 GLU A O 1
ATOM 733 N N . ILE A 1 90 ? -13.595 6.318 18.070 1.00 96.19 90 ILE A N 1
ATOM 734 C CA . ILE A 1 90 ? -12.412 5.777 18.739 1.00 96.19 90 ILE A CA 1
ATOM 735 C C . ILE A 1 90 ? -11.479 6.921 19.091 1.00 96.19 90 ILE A C 1
ATOM 737 O O . ILE A 1 90 ? -10.967 7.612 18.213 1.00 96.19 90 ILE A O 1
ATOM 741 N N . ASP A 1 91 ? -11.266 7.094 20.386 1.00 95.31 91 ASP A N 1
ATOM 742 C CA . ASP A 1 91 ? -10.412 8.130 20.948 1.00 95.31 91 ASP A CA 1
ATOM 743 C C . ASP A 1 91 ? -9.224 7.513 21.696 1.00 95.31 91 ASP A C 1
ATOM 745 O O . ASP A 1 91 ? -9.245 6.322 22.033 1.00 95.31 91 ASP A O 1
ATOM 749 N N . TYR A 1 92 ? -8.199 8.318 21.959 1.00 96.69 92 TYR A N 1
ATOM 750 C CA . TYR A 1 92 ? -6.996 7.911 22.678 1.00 96.69 92 TYR A CA 1
ATOM 751 C C . TYR A 1 92 ? -6.521 9.019 23.616 1.00 96.69 92 TYR A C 1
ATOM 753 O O . TYR A 1 92 ? -6.266 10.144 23.190 1.00 96.69 92 TYR A O 1
ATOM 761 N N . ASP A 1 93 ? -6.352 8.687 24.893 1.00 95.81 93 ASP A N 1
ATOM 762 C CA . ASP A 1 93 ? -5.799 9.609 25.880 1.00 95.81 93 ASP A CA 1
ATOM 763 C C . ASP A 1 93 ? -4.292 9.394 26.028 1.00 95.81 93 ASP A C 1
ATOM 765 O O . ASP A 1 93 ? -3.831 8.396 26.584 1.00 95.81 93 ASP A O 1
ATOM 769 N N . TYR A 1 94 ? -3.524 10.372 25.550 1.00 94.94 94 TYR A N 1
ATOM 770 C CA . TYR A 1 94 ? -2.062 10.363 25.574 1.00 94.94 94 TYR A CA 1
ATOM 771 C C . TYR A 1 94 ? -1.471 10.385 26.991 1.00 94.94 94 TYR A C 1
ATOM 773 O O . TYR A 1 94 ? -0.336 9.950 27.169 1.00 94.94 94 TYR A O 1
ATOM 781 N N . ASN A 1 95 ? -2.217 10.846 28.002 1.00 94.12 95 ASN A N 1
ATOM 782 C CA . ASN A 1 95 ? -1.734 10.877 29.384 1.00 94.12 95 ASN A CA 1
ATOM 783 C C . ASN A 1 95 ? -1.860 9.510 30.058 1.00 94.12 95 ASN A C 1
ATOM 785 O O . ASN A 1 95 ? -1.004 9.128 30.853 1.00 94.12 95 ASN A O 1
ATOM 789 N N . THR A 1 96 ? -2.946 8.788 29.773 1.00 96.44 96 THR A N 1
ATOM 790 C CA . THR A 1 96 ? -3.258 7.516 30.441 1.00 96.44 96 THR A CA 1
ATOM 791 C C . THR A 1 96 ? -2.908 6.291 29.600 1.00 96.44 96 THR A C 1
ATOM 793 O O . THR A 1 96 ? -2.761 5.202 30.151 1.00 96.44 96 THR A O 1
ATOM 796 N N . GLY A 1 97 ? -2.752 6.449 28.283 1.00 96.06 97 GLY A N 1
ATOM 797 C CA . GLY A 1 97 ? -2.472 5.365 27.344 1.00 96.06 97 GLY A CA 1
ATOM 798 C C . GLY A 1 97 ? -3.687 4.505 26.987 1.00 96.06 97 GLY A C 1
ATOM 799 O O . GLY A 1 97 ? -3.528 3.423 26.420 1.00 96.06 97 GLY A O 1
ATOM 800 N N . TYR A 1 98 ? -4.898 4.954 27.332 1.00 97.94 98 TYR A N 1
ATOM 801 C CA . TYR A 1 98 ? -6.131 4.214 27.077 1.00 97.94 98 TYR A CA 1
ATOM 802 C C . TYR A 1 98 ? -6.810 4.646 25.778 1.00 97.94 98 TYR A C 1
ATOM 804 O O . TYR A 1 98 ? -6.968 5.829 25.477 1.00 97.94 98 TYR A O 1
ATOM 812 N N . TYR A 1 99 ? -7.290 3.643 25.053 1.00 98.25 99 TYR A N 1
ATOM 813 C CA . TYR A 1 99 ? -8.231 3.749 23.955 1.00 98.25 99 TYR A CA 1
ATOM 814 C C . TYR A 1 99 ? -9.652 3.700 24.491 1.00 98.25 99 TYR A C 1
ATOM 816 O O . TYR A 1 99 ? -9.990 2.928 25.401 1.00 98.25 99 TYR A O 1
ATOM 824 N N . PHE A 1 100 ? -10.514 4.472 23.850 1.00 97.50 100 PHE A N 1
ATOM 825 C CA . PHE A 1 100 ? -11.917 4.548 24.189 1.00 97.50 100 PHE A CA 1
ATOM 826 C C . PHE A 1 100 ? -12.771 4.326 22.961 1.00 97.50 100 PHE A C 1
ATOM 828 O O . PHE A 1 100 ? -12.617 5.021 21.964 1.00 97.50 100 PHE A O 1
ATOM 835 N N . VAL A 1 101 ? -13.699 3.379 23.057 1.00 96.06 101 VAL A N 1
ATOM 836 C CA . VAL A 1 101 ? -14.693 3.131 22.013 1.00 96.06 101 VAL A CA 1
ATOM 837 C C . VAL A 1 101 ? -16.022 3.677 22.507 1.00 96.06 101 VAL A C 1
ATOM 839 O O . VAL A 1 101 ? -16.491 3.275 23.577 1.00 96.06 101 VAL A O 1
ATOM 842 N N . ASN A 1 102 ? -16.622 4.583 21.743 1.00 94.81 102 ASN A N 1
ATOM 843 C CA . ASN A 1 102 ? -17.913 5.195 22.033 1.00 94.81 102 ASN A CA 1
ATOM 844 C C . ASN A 1 102 ? -18.910 4.909 20.907 1.00 94.81 102 ASN A C 1
ATOM 846 O O . ASN A 1 102 ? -18.520 4.710 19.754 1.00 94.81 102 ASN A O 1
ATOM 850 N N . ASP A 1 103 ? -20.199 4.907 21.241 1.00 91.56 103 ASP A N 1
ATOM 851 C CA . ASP A 1 103 ? -21.251 4.974 20.228 1.00 91.56 103 ASP A CA 1
ATOM 852 C C . ASP A 1 103 ? -21.379 6.389 19.634 1.00 91.56 103 ASP A C 1
ATOM 854 O O . ASP A 1 103 ? -20.777 7.352 20.113 1.00 91.56 103 ASP A O 1
ATOM 858 N N . SER A 1 104 ? -22.219 6.527 18.608 1.00 85.50 104 SER A N 1
ATOM 859 C CA . SER A 1 104 ? -22.489 7.803 17.926 1.00 85.50 104 SER A CA 1
ATOM 860 C C . SER A 1 104 ? -23.115 8.900 18.803 1.00 85.50 104 SER A C 1
ATOM 862 O O . SER A 1 104 ? -23.230 10.042 18.359 1.00 85.50 104 SER A O 1
ATOM 864 N N . LYS A 1 105 ? -23.542 8.576 20.030 1.00 88.69 105 LYS A N 1
ATOM 865 C CA . LYS A 1 105 ? -24.092 9.522 21.013 1.00 88.69 105 LYS A CA 1
ATOM 866 C C . LYS A 1 105 ? -23.070 9.874 22.100 1.00 88.69 105 LYS A C 1
ATOM 868 O O . LYS A 1 105 ? -23.427 10.545 23.066 1.00 88.69 105 LYS A O 1
ATOM 873 N N . GLY A 1 106 ? -21.823 9.415 21.965 1.00 88.88 106 GLY A N 1
ATOM 874 C CA . GLY A 1 106 ? -20.742 9.651 22.918 1.00 88.88 106 GLY A CA 1
ATOM 875 C C . GLY A 1 106 ? -20.773 8.738 24.148 1.00 88.88 106 GLY A C 1
ATOM 876 O O . GLY A 1 106 ? -20.012 8.957 25.091 1.00 88.88 106 GLY A O 1
ATOM 877 N N . LYS A 1 107 ? -21.624 7.703 24.183 1.00 92.38 107 LYS A N 1
ATOM 878 C CA . LYS A 1 107 ? -21.639 6.752 25.301 1.00 92.38 107 LYS A CA 1
ATOM 879 C C . LYS A 1 107 ? -20.424 5.832 25.207 1.00 92.38 107 LYS A C 1
ATOM 881 O O . LYS A 1 107 ? -20.263 5.106 24.228 1.00 92.38 107 LYS A O 1
ATOM 886 N N . ARG A 1 108 ? -19.623 5.791 26.275 1.00 95.44 108 ARG A N 1
ATOM 887 C CA . ARG A 1 108 ? -18.492 4.864 26.432 1.00 95.44 108 ARG A CA 1
ATOM 888 C C . ARG A 1 108 ? -18.978 3.413 26.396 1.00 95.44 108 ARG A C 1
ATOM 890 O O . ARG A 1 108 ? -19.758 2.995 27.252 1.00 95.44 108 ARG A O 1
ATOM 897 N N . LEU A 1 109 ? -18.496 2.652 25.420 1.00 94.44 109 LEU A N 1
ATOM 898 C CA . LEU A 1 109 ? -18.730 1.213 25.287 1.00 94.44 109 LEU A CA 1
ATOM 899 C C . LEU A 1 109 ? -17.553 0.413 25.846 1.00 94.44 109 LEU A C 1
ATOM 901 O O . LEU A 1 109 ? -17.754 -0.614 26.488 1.00 94.44 109 LEU A O 1
ATOM 905 N N . VAL A 1 110 ? -16.326 0.886 25.598 1.00 96.00 110 VAL A N 1
ATOM 906 C CA . VAL A 1 110 ? -15.085 0.193 25.970 1.00 96.00 110 VAL A CA 1
ATOM 907 C C . VAL A 1 110 ? -14.022 1.193 26.414 1.00 96.00 110 VAL A C 1
ATOM 909 O O . VAL A 1 110 ? -13.915 2.288 25.864 1.00 96.00 110 VAL A O 1
ATOM 912 N N . MET A 1 111 ? -13.214 0.773 27.384 1.00 97.44 111 MET A N 1
ATOM 913 C CA . MET A 1 111 ? -11.939 1.375 27.763 1.00 97.44 111 MET A CA 1
ATOM 914 C C . MET A 1 111 ? -10.889 0.262 27.794 1.00 97.44 111 MET A C 1
ATOM 916 O O . MET A 1 111 ? -11.108 -0.763 28.441 1.00 97.44 111 MET A O 1
ATOM 920 N N . THR A 1 112 ? -9.776 0.431 27.084 1.00 97.69 112 THR A N 1
ATOM 921 C CA . THR A 1 112 ? -8.695 -0.567 27.027 1.00 97.69 112 THR A CA 1
ATOM 922 C C . THR A 1 112 ? -7.355 0.097 26.741 1.00 97.69 112 THR A C 1
ATOM 924 O O . THR A 1 112 ? -7.306 1.115 26.074 1.00 97.69 112 THR A O 1
ATOM 927 N N . ASP A 1 113 ? -6.267 -0.469 27.240 1.00 95.81 113 ASP A N 1
ATOM 928 C CA . ASP A 1 113 ? -4.881 -0.102 26.922 1.00 95.81 113 ASP A CA 1
ATOM 929 C C . ASP A 1 113 ? -4.348 -0.835 25.670 1.00 95.81 113 ASP A C 1
ATOM 931 O O . ASP A 1 113 ? -3.214 -0.632 25.233 1.00 95.81 113 ASP A O 1
ATOM 935 N N . SER A 1 114 ? -5.159 -1.711 25.069 1.00 96.69 114 SER A N 1
ATOM 936 C CA . SER A 1 114 ? -4.838 -2.384 23.819 1.00 96.69 114 SER A CA 1
ATOM 937 C C . SER A 1 114 ? -5.300 -1.565 22.623 1.00 96.69 114 SER A C 1
ATOM 939 O O . SER A 1 114 ? -6.431 -1.090 22.579 1.00 96.69 114 SER A O 1
ATOM 941 N N . TYR A 1 115 ? -4.466 -1.539 21.584 1.00 96.75 115 TYR A N 1
ATOM 942 C CA . TYR A 1 115 ? -4.853 -0.992 20.292 1.00 96.75 115 TYR A CA 1
ATOM 943 C C . TYR A 1 115 ? -6.082 -1.718 19.715 1.00 96.75 115 TYR A C 1
ATOM 945 O O . TYR A 1 115 ? -6.339 -2.890 20.030 1.00 96.75 115 TYR A O 1
ATOM 953 N N . ILE A 1 116 ? -6.836 -0.995 18.886 1.00 97.88 116 ILE A N 1
ATOM 954 C CA . ILE A 1 116 ? -8.170 -1.386 18.425 1.00 97.88 116 ILE A CA 1
ATOM 955 C C . ILE A 1 116 ? -8.111 -1.917 16.994 1.00 97.88 116 ILE A C 1
ATOM 957 O O . ILE A 1 116 ? -7.471 -1.312 16.138 1.00 97.88 116 ILE A O 1
ATOM 961 N N . LYS A 1 117 ? -8.827 -3.013 16.722 1.00 96.75 117 LYS A N 1
ATOM 962 C CA . LYS A 1 117 ? -9.043 -3.575 15.381 1.00 96.75 117 LYS A CA 1
ATOM 963 C C . LYS A 1 117 ? -10.530 -3.603 15.046 1.00 96.75 117 LYS A C 1
ATOM 965 O O . LYS A 1 117 ? -11.337 -4.060 15.848 1.00 96.75 117 LYS A O 1
ATOM 970 N N . LEU A 1 118 ? -10.890 -3.178 13.844 1.00 94.69 118 LEU A N 1
ATOM 971 C CA . LEU A 1 118 ? -12.222 -3.302 13.271 1.00 94.69 118 LEU A CA 1
ATOM 972 C C . LEU A 1 118 ? -12.138 -4.277 12.106 1.00 94.69 118 LEU A C 1
ATOM 974 O O . LEU A 1 118 ? -11.352 -4.088 11.175 1.00 94.69 118 LEU A O 1
ATOM 978 N N . SER A 1 119 ? -12.953 -5.321 12.148 1.00 92.25 119 SER A N 1
ATOM 979 C CA . SER A 1 119 ? -13.017 -6.313 11.079 1.00 92.25 119 SER A CA 1
ATOM 980 C C . SER A 1 119 ? -14.424 -6.881 10.937 1.00 92.25 119 SER A C 1
ATOM 982 O O . SER A 1 119 ? -15.292 -6.698 11.795 1.00 92.25 119 SER A O 1
ATOM 984 N N . SER A 1 120 ? -14.662 -7.549 9.814 1.00 85.06 120 SER A N 1
ATOM 985 C CA . SER A 1 120 ? -15.903 -8.257 9.532 1.00 85.06 120 SER A CA 1
ATOM 986 C C . SER A 1 120 ? -15.594 -9.593 8.872 1.00 85.06 120 SER A C 1
ATOM 988 O O . SER A 1 120 ? -14.602 -9.717 8.154 1.00 85.06 120 SER A O 1
ATOM 990 N N . ASP A 1 121 ? -16.477 -10.565 9.090 1.00 77.88 121 ASP A N 1
ATOM 991 C CA . ASP A 1 121 ? -16.475 -11.839 8.366 1.00 77.88 121 ASP A CA 1
ATOM 992 C C . ASP A 1 121 ? -17.007 -11.675 6.926 1.00 77.88 121 ASP A C 1
ATOM 994 O O . ASP A 1 121 ? -16.898 -12.583 6.102 1.00 77.88 121 ASP A O 1
ATOM 998 N N . LYS A 1 122 ? -17.586 -10.509 6.604 1.00 78.69 122 LYS A N 1
ATOM 999 C CA . LYS A 1 122 ? -18.054 -10.127 5.268 1.00 78.69 122 LYS A CA 1
ATOM 1000 C C . LYS A 1 122 ? -17.100 -9.128 4.605 1.00 78.69 122 LYS A C 1
ATOM 1002 O O . LYS A 1 122 ? -16.288 -8.472 5.253 1.00 78.69 122 LYS A O 1
ATOM 1007 N N . ASN A 1 123 ? -17.229 -8.972 3.284 1.00 80.94 123 ASN A N 1
ATOM 1008 C CA . ASN A 1 123 ? -16.483 -7.978 2.502 1.00 80.94 123 ASN A CA 1
ATOM 1009 C C . ASN A 1 123 ? -16.996 -6.550 2.769 1.00 80.94 123 ASN A C 1
ATOM 1011 O O . ASN A 1 123 ? -17.673 -5.959 1.927 1.00 80.94 123 ASN A O 1
ATOM 1015 N N . ASN A 1 124 ? -16.665 -5.999 3.936 1.00 87.44 124 ASN A N 1
ATOM 1016 C CA . ASN A 1 124 ? -17.047 -4.643 4.315 1.00 87.44 124 ASN A CA 1
ATOM 1017 C C . ASN A 1 124 ? -16.176 -3.576 3.666 1.00 87.44 124 ASN A C 1
ATOM 1019 O O . ASN A 1 124 ? -14.992 -3.783 3.383 1.00 87.44 124 ASN A O 1
ATOM 1023 N N . ILE A 1 125 ? -16.801 -2.415 3.480 1.00 93.75 125 ILE A N 1
ATOM 1024 C CA . ILE A 1 125 ? -16.142 -1.168 3.118 1.00 93.75 125 ILE A CA 1
ATOM 1025 C C . ILE A 1 125 ? -16.259 -0.235 4.319 1.00 93.75 125 ILE A C 1
ATOM 1027 O O . ILE A 1 125 ? -17.350 0.244 4.633 1.00 93.75 125 ILE A O 1
ATOM 1031 N N . PHE A 1 126 ? -15.146 -0.006 5.005 1.00 94.88 126 PHE A N 1
ATOM 1032 C CA . PHE A 1 126 ? -15.065 0.930 6.118 1.00 94.88 126 PHE A CA 1
ATOM 1033 C C . PHE A 1 126 ? -14.903 2.350 5.598 1.00 94.88 126 PHE A C 1
ATOM 1035 O O . PHE A 1 126 ? -14.048 2.600 4.755 1.00 94.88 126 PHE A O 1
ATOM 1042 N N . LYS A 1 127 ? -15.685 3.282 6.133 1.00 94.94 127 LYS A N 1
ATOM 1043 C CA . LYS A 1 127 ? -15.564 4.716 5.885 1.00 94.94 127 LYS A CA 1
ATOM 1044 C C . LYS A 1 127 ? -15.018 5.408 7.118 1.00 94.94 127 LYS A C 1
ATOM 1046 O O . LYS A 1 127 ? -15.566 5.243 8.204 1.00 94.94 127 LYS A O 1
ATOM 1051 N N . ILE A 1 128 ? -13.973 6.207 6.936 1.00 96.12 128 ILE A N 1
ATOM 1052 C CA . ILE A 1 128 ? -13.365 7.018 7.994 1.00 96.12 128 ILE A CA 1
ATOM 1053 C C . ILE A 1 128 ? -13.999 8.411 7.946 1.00 96.12 128 ILE A C 1
ATOM 1055 O O . ILE A 1 128 ? -13.517 9.320 7.274 1.00 96.12 128 ILE A O 1
ATOM 1059 N N . ASN A 1 129 ? -15.137 8.568 8.617 1.00 94.00 129 ASN A N 1
ATOM 1060 C CA . ASN A 1 129 ? -15.969 9.770 8.595 1.00 94.00 129 ASN A CA 1
ATOM 1061 C C . ASN A 1 129 ? -15.248 11.030 9.098 1.00 94.00 129 ASN A C 1
ATOM 1063 O O . ASN A 1 129 ? -15.575 12.115 8.625 1.00 94.00 129 ASN A O 1
ATOM 1067 N N . SER A 1 130 ? -14.302 10.903 10.035 1.00 93.94 130 SER A N 1
ATOM 1068 C CA . SER A 1 130 ? -13.517 12.042 10.541 1.00 93.94 130 SER A CA 1
ATOM 1069 C C . SER A 1 130 ? -12.326 12.412 9.654 1.00 93.94 130 SER A C 1
ATOM 1071 O O . SER A 1 130 ? -11.669 13.414 9.910 1.00 93.94 130 SER A O 1
ATOM 1073 N N . TRP A 1 131 ? -12.049 11.649 8.590 1.00 92.94 131 TRP A N 1
ATOM 1074 C CA . TRP A 1 131 ? -10.937 11.926 7.687 1.00 92.94 131 TRP A CA 1
ATOM 1075 C C . TRP A 1 131 ? -11.430 12.462 6.340 1.00 92.94 131 TRP A C 1
ATOM 1077 O O . TRP A 1 131 ? -12.186 11.805 5.615 1.00 92.94 131 TRP A O 1
ATOM 1087 N N . ASN A 1 132 ? -10.982 13.672 6.002 1.00 89.00 132 ASN A N 1
ATOM 1088 C CA . ASN A 1 132 ? -11.132 14.248 4.673 1.00 89.00 132 ASN A CA 1
ATOM 1089 C C . ASN A 1 132 ? -9.851 14.016 3.864 1.00 89.00 132 ASN A C 1
ATOM 1091 O O . ASN A 1 132 ? -8.814 14.609 4.144 1.00 89.00 132 ASN A O 1
ATOM 1095 N N . ASN A 1 133 ? -9.945 13.155 2.857 1.00 87.12 133 ASN A N 1
ATOM 1096 C CA . ASN A 1 133 ? -8.850 12.746 1.990 1.00 87.12 133 ASN A CA 1
ATOM 1097 C C . ASN A 1 133 ? -9.142 13.082 0.518 1.00 87.12 133 ASN A C 1
ATOM 1099 O O . ASN A 1 133 ? -8.923 12.268 -0.384 1.00 87.12 133 ASN A O 1
ATOM 1103 N N . GLY A 1 134 ? -9.704 14.265 0.273 1.00 79.56 134 GLY A N 1
ATOM 1104 C CA . GLY A 1 134 ? -9.918 14.779 -1.076 1.00 79.56 134 GLY A CA 1
ATOM 1105 C C . GLY A 1 134 ? -8.668 15.417 -1.693 1.00 79.56 134 GLY A C 1
ATOM 1106 O O . GLY A 1 134 ? -7.756 15.835 -0.977 1.00 79.56 134 GLY A O 1
ATOM 1107 N N . PRO A 1 135 ? -8.590 15.514 -3.033 1.00 69.94 135 PRO A N 1
ATOM 1108 C CA . PRO A 1 135 ? -7.531 16.266 -3.688 1.00 69.94 135 PRO A CA 1
ATOM 1109 C C . PRO A 1 135 ? -7.681 17.759 -3.373 1.00 69.94 135 PRO A C 1
ATOM 1111 O O . PRO A 1 135 ? -8.769 18.324 -3.474 1.00 69.94 135 PRO A O 1
ATOM 1114 N N . PHE A 1 136 ? -6.567 18.426 -3.079 1.00 60.34 136 PHE A N 1
ATOM 1115 C CA . PHE A 1 136 ? -6.546 19.853 -2.739 1.00 60.34 136 PHE A CA 1
ATOM 1116 C C . PHE A 1 136 ? -7.046 20.785 -3.860 1.00 60.34 136 PHE A C 1
ATOM 1118 O O . PHE A 1 136 ? -7.377 21.938 -3.607 1.00 60.34 136 PHE A O 1
ATOM 1125 N N . TRP A 1 137 ? -7.160 20.278 -5.090 1.00 57.31 137 TRP A N 1
ATOM 1126 C CA . TRP A 1 137 ? -7.676 20.997 -6.260 1.00 57.31 137 TRP A CA 1
ATOM 1127 C C . TRP A 1 137 ? -9.213 21.010 -6.381 1.00 57.31 137 TRP A C 1
ATOM 1129 O O . TRP A 1 137 ? -9.737 21.408 -7.418 1.00 57.31 137 TRP A O 1
ATOM 1139 N N . GLY A 1 138 ? -9.948 20.551 -5.361 1.00 52.78 138 GLY A N 1
ATOM 1140 C CA . GLY A 1 138 ? -11.388 20.813 -5.246 1.00 52.78 138 GLY A CA 1
ATOM 1141 C C . GLY A 1 138 ? -12.319 19.909 -6.060 1.00 52.78 138 GLY A C 1
ATOM 1142 O O . GLY A 1 138 ? -13.469 20.282 -6.288 1.00 52.78 138 GLY A O 1
ATOM 1143 N N . GLN A 1 139 ? -11.885 18.714 -6.486 1.00 63.41 139 GLN A N 1
ATOM 1144 C CA . GLN A 1 139 ? -12.869 17.706 -6.905 1.00 63.41 139 GLN A CA 1
ATOM 1145 C C . GLN A 1 139 ? -13.683 17.251 -5.690 1.00 63.41 139 GLN A C 1
ATOM 1147 O O . GLN A 1 139 ? -13.121 17.032 -4.620 1.00 63.41 139 GLN A O 1
ATOM 1152 N N . ASN A 1 140 ? -14.993 17.056 -5.872 1.00 70.81 140 ASN A N 1
ATOM 1153 C CA . ASN A 1 140 ? -15.887 16.518 -4.844 1.00 70.81 140 ASN A CA 1
ATOM 1154 C C . ASN A 1 140 ? -15.687 14.998 -4.674 1.00 70.81 140 ASN A C 1
ATOM 1156 O O . ASN A 1 140 ? -16.591 14.198 -4.908 1.00 70.81 140 ASN A O 1
ATOM 1160 N N . VAL A 1 141 ? -14.458 14.602 -4.348 1.00 81.94 141 VAL A N 1
ATOM 1161 C CA . VAL A 1 141 ? -14.042 13.229 -4.071 1.00 81.94 141 VAL A CA 1
ATOM 1162 C C . VAL A 1 141 ? -13.376 13.242 -2.706 1.00 81.94 141 VAL A C 1
ATOM 1164 O O . VAL A 1 141 ? -12.492 14.056 -2.466 1.00 81.94 141 VAL A O 1
ATOM 1167 N N . ASN A 1 142 ? -13.790 12.339 -1.824 1.00 90.50 142 ASN A N 1
ATOM 1168 C CA . ASN A 1 142 ? -13.140 12.098 -0.545 1.00 90.50 142 ASN A CA 1
ATOM 1169 C C . ASN A 1 142 ? -12.736 10.621 -0.512 1.00 90.50 142 ASN A C 1
ATOM 1171 O O . ASN A 1 142 ? -13.603 9.757 -0.390 1.00 90.50 142 ASN A O 1
ATOM 1175 N N . ASP A 1 143 ? -11.444 10.335 -0.695 1.00 93.50 143 ASP A N 1
ATOM 1176 C CA . ASP A 1 143 ? -10.919 8.967 -0.752 1.00 93.50 143 ASP A CA 1
ATOM 1177 C C . ASP A 1 143 ? -10.728 8.409 0.683 1.00 93.50 143 ASP A C 1
ATOM 1179 O O . ASP A 1 143 ? -9.599 8.210 1.140 1.00 93.50 143 ASP A O 1
ATOM 1183 N N . ASN A 1 144 ? -11.831 8.216 1.422 1.00 95.44 144 ASN A N 1
ATOM 1184 C CA . ASN A 1 144 ? -11.852 7.777 2.827 1.00 95.44 144 ASN A CA 1
ATOM 1185 C C . ASN A 1 144 ? -12.561 6.431 3.074 1.00 95.44 144 ASN A C 1
ATOM 1187 O O . ASN A 1 144 ? -12.916 6.121 4.215 1.00 95.44 144 ASN A O 1
ATOM 1191 N N . GLU A 1 145 ? -12.758 5.634 2.024 1.00 95.94 145 GLU A N 1
ATOM 1192 C CA . GLU A 1 145 ? -13.355 4.301 2.085 1.00 95.94 145 GLU A CA 1
ATOM 1193 C C . GLU A 1 145 ? -12.320 3.201 1.804 1.00 95.94 145 GLU A C 1
ATOM 1195 O O . GLU A 1 145 ? -11.545 3.284 0.849 1.00 95.94 145 GLU A O 1
ATOM 1200 N N . PHE A 1 146 ? -12.315 2.139 2.612 1.00 96.75 146 PHE A N 1
ATOM 1201 C CA . PHE A 1 146 ? -11.275 1.107 2.617 1.00 96.75 146 PHE A CA 1
ATOM 1202 C C . PHE A 1 146 ? -11.856 -0.300 2.787 1.00 96.75 146 PHE A C 1
ATOM 1204 O O . PHE A 1 146 ? -12.771 -0.528 3.576 1.00 96.75 146 PHE A O 1
ATOM 1211 N N . ARG A 1 147 ? -11.294 -1.268 2.053 1.00 95.12 147 ARG A N 1
ATOM 1212 C CA . ARG A 1 147 ? -11.575 -2.704 2.223 1.00 95.12 147 ARG A CA 1
ATOM 1213 C C . ARG A 1 147 ? -10.755 -3.287 3.372 1.00 95.12 147 ARG A C 1
ATOM 1215 O O . ARG A 1 147 ? -9.729 -2.731 3.746 1.00 95.12 147 ARG A O 1
ATOM 1222 N N . GLY A 1 148 ? -11.133 -4.480 3.822 1.00 94.88 148 GLY A N 1
ATOM 1223 C CA . GLY A 1 148 ? -10.324 -5.266 4.752 1.00 94.88 148 GLY A CA 1
ATOM 1224 C C . GLY A 1 148 ? -10.579 -4.852 6.191 1.00 94.88 148 GLY A C 1
ATOM 1225 O O . GLY A 1 148 ? -11.733 -4.714 6.583 1.00 94.88 148 GLY A O 1
ATOM 1226 N N . LYS A 1 149 ? -9.520 -4.694 6.977 1.00 95.94 149 LYS A N 1
ATOM 1227 C CA . LYS A 1 149 ? -9.589 -4.338 8.394 1.00 95.94 149 LYS A CA 1
ATOM 1228 C C . LYS A 1 149 ? -9.039 -2.935 8.607 1.00 95.94 149 LYS A C 1
ATOM 1230 O O . LYS A 1 149 ? -8.188 -2.463 7.846 1.00 95.94 149 LYS A O 1
ATOM 1235 N N . ILE A 1 150 ? -9.512 -2.296 9.666 1.00 97.38 150 ILE A N 1
ATOM 1236 C CA . ILE A 1 150 ? -8.972 -1.033 10.160 1.00 97.38 150 ILE A CA 1
ATOM 1237 C C . ILE A 1 150 ? -8.360 -1.277 11.528 1.00 97.38 150 ILE A C 1
ATOM 1239 O O . ILE A 1 150 ? -8.930 -1.985 12.350 1.00 97.38 150 ILE A O 1
ATOM 1243 N N . GLU A 1 151 ? -7.205 -0.689 11.777 1.00 97.94 151 GLU A N 1
ATOM 1244 C CA . GLU A 1 151 ? -6.526 -0.738 13.059 1.00 97.94 151 GLU A CA 1
ATOM 1245 C C . GLU A 1 151 ? -6.164 0.679 13.498 1.00 97.94 151 GLU A C 1
ATOM 1247 O O . GLU A 1 151 ? -5.826 1.526 12.673 1.00 97.94 151 GLU A O 1
ATOM 1252 N N . ILE A 1 152 ? -6.268 0.944 14.796 1.00 98.31 152 ILE A N 1
ATOM 1253 C CA . ILE A 1 152 ? -5.851 2.206 15.404 1.00 98.31 152 ILE A CA 1
ATOM 1254 C C . ILE A 1 152 ? -4.830 1.874 16.478 1.00 98.31 152 ILE A C 1
ATOM 1256 O O . ILE A 1 152 ? -5.193 1.291 17.502 1.00 98.31 152 ILE A O 1
ATOM 1260 N N . GLN A 1 153 ? -3.569 2.230 16.230 1.00 97.81 153 GLN A N 1
ATOM 1261 C CA . GLN A 1 153 ? -2.431 1.852 17.062 1.00 97.81 153 GLN A CA 1
ATOM 1262 C C . GLN A 1 153 ? -1.528 3.052 17.361 1.00 97.81 153 GLN A C 1
ATOM 1264 O O . GLN A 1 153 ? -0.984 3.695 16.465 1.00 97.81 153 GLN A O 1
ATOM 1269 N N . TYR A 1 154 ? -1.328 3.322 18.646 1.00 97.50 154 TYR A N 1
ATOM 1270 C CA . TYR A 1 154 ? -0.374 4.301 19.144 1.00 97.50 154 TYR A CA 1
ATOM 1271 C C . TYR A 1 154 ? 1.049 3.750 19.114 1.00 97.50 154 TYR A C 1
ATOM 1273 O O . TYR A 1 154 ? 1.309 2.626 19.551 1.00 97.50 154 TYR A O 1
ATOM 1281 N N . ASN A 1 155 ? 1.970 4.573 18.624 1.00 96.75 155 ASN A N 1
ATOM 1282 C CA . ASN A 1 155 ? 3.397 4.335 18.691 1.00 96.75 155 ASN A CA 1
ATOM 1283 C C . ASN A 1 155 ? 4.054 5.355 19.639 1.00 96.75 155 ASN A C 1
ATOM 1285 O O . ASN A 1 155 ? 4.212 6.519 19.248 1.00 96.75 155 ASN A O 1
ATOM 1289 N N . PRO A 1 156 ? 4.474 4.934 20.848 1.00 95.25 156 PRO A N 1
ATOM 1290 C CA . PRO A 1 156 ? 5.080 5.834 21.824 1.00 95.25 156 PRO A CA 1
ATOM 1291 C C . PRO A 1 156 ? 6.442 6.376 21.379 1.00 95.25 156 PRO A C 1
ATOM 1293 O O . PRO A 1 156 ? 6.778 7.492 21.753 1.00 95.25 156 PRO A O 1
ATOM 1296 N N . ASN A 1 157 ? 7.197 5.658 20.537 1.00 94.69 157 ASN A N 1
ATOM 1297 C CA . ASN A 1 157 ? 8.510 6.125 20.071 1.00 94.69 157 ASN A CA 1
ATOM 1298 C C . ASN A 1 157 ? 8.411 7.336 19.135 1.00 94.69 157 ASN A C 1
ATOM 1300 O O . ASN A 1 157 ? 9.388 8.053 18.951 1.00 94.69 157 ASN A O 1
ATOM 1304 N N . THR A 1 158 ? 7.250 7.541 18.511 1.00 93.06 158 THR A N 1
ATOM 1305 C CA . THR A 1 158 ? 7.002 8.674 17.611 1.00 93.06 158 THR A CA 1
ATOM 1306 C C . THR A 1 158 ? 5.924 9.616 18.139 1.00 93.06 158 THR A C 1
ATOM 1308 O O . THR A 1 158 ? 5.553 10.536 17.424 1.00 93.06 158 THR A O 1
ATOM 1311 N N . ASN A 1 159 ? 5.358 9.345 19.322 1.00 94.25 159 ASN A N 1
ATOM 1312 C CA . ASN A 1 159 ? 4.195 10.045 19.879 1.00 94.25 159 ASN A CA 1
ATOM 1313 C C . ASN A 1 159 ? 3.016 10.168 18.884 1.00 94.25 159 ASN A C 1
ATOM 1315 O O . ASN A 1 159 ? 2.351 11.196 18.805 1.00 94.25 159 ASN A O 1
ATOM 1319 N N . ARG A 1 160 ? 2.773 9.129 18.069 1.00 95.31 160 ARG A N 1
ATOM 1320 C CA . ARG A 1 160 ? 1.781 9.158 16.974 1.00 95.31 160 ARG A CA 1
ATOM 1321 C C . ARG A 1 160 ? 0.769 8.030 17.113 1.00 95.31 160 ARG A C 1
ATOM 1323 O O . ARG A 1 160 ? 1.148 6.864 17.199 1.00 95.31 160 ARG A O 1
ATOM 1330 N N . LEU A 1 161 ? -0.513 8.371 17.068 1.00 97.12 161 LEU A N 1
ATOM 1331 C CA . LEU A 1 161 ? -1.631 7.446 16.936 1.00 97.12 161 LEU A CA 1
ATOM 1332 C C . LEU A 1 161 ? -1.940 7.223 15.457 1.00 97.12 161 LEU A C 1
ATOM 1334 O O . LEU A 1 161 ? -2.402 8.133 14.775 1.00 97.12 161 LEU A O 1
ATOM 1338 N N . TRP A 1 162 ? -1.687 6.017 14.964 1.00 97.62 162 TRP A N 1
ATOM 1339 C CA . TRP A 1 162 ? -1.840 5.671 13.556 1.00 97.62 162 TRP A CA 1
ATOM 1340 C C . TRP A 1 162 ? -3.178 5.007 13.269 1.00 97.62 162 TRP A C 1
ATOM 1342 O O . TRP A 1 162 ? -3.566 4.069 13.960 1.00 97.62 162 TRP A O 1
ATOM 1352 N N . LEU A 1 163 ? -3.823 5.439 12.187 1.00 98.25 163 LEU A N 1
ATOM 1353 C CA . LEU A 1 163 ? -4.873 4.696 11.505 1.00 98.25 163 LEU A CA 1
ATOM 1354 C C . LEU A 1 163 ? -4.230 3.827 10.419 1.00 98.25 163 LEU A C 1
ATOM 1356 O O . LEU A 1 163 ? -3.523 4.333 9.544 1.00 98.25 163 LEU A O 1
ATOM 1360 N N . ILE A 1 164 ? -4.472 2.523 10.466 1.00 98.62 164 ILE A N 1
ATOM 1361 C CA . ILE A 1 164 ? -3.824 1.521 9.620 1.00 98.62 164 ILE A CA 1
ATOM 1362 C C . ILE A 1 164 ? -4.901 0.707 8.900 1.00 98.62 164 ILE A C 1
ATOM 1364 O O . ILE A 1 164 ? -5.887 0.288 9.502 1.00 98.62 164 ILE A O 1
ATOM 1368 N N . ASN A 1 165 ? -4.717 0.464 7.604 1.00 98.56 165 ASN A N 1
ATOM 1369 C CA . ASN A 1 165 ? -5.564 -0.431 6.820 1.00 98.56 165 ASN A CA 1
ATOM 1370 C C . ASN A 1 165 ? -4.836 -1.750 6.545 1.00 98.56 165 ASN A C 1
ATOM 1372 O O . ASN A 1 165 ? -3.714 -1.733 6.051 1.00 98.56 165 ASN A O 1
ATOM 1376 N N . GLU A 1 166 ? -5.467 -2.882 6.851 1.00 97.81 166 GLU A N 1
ATOM 1377 C CA . GLU A 1 166 ? -4.937 -4.225 6.584 1.00 97.81 166 GLU A CA 1
ATOM 1378 C C . GLU A 1 166 ? -5.812 -4.946 5.556 1.00 97.81 166 GLU A C 1
ATOM 1380 O O . GLU A 1 166 ? -7.026 -5.076 5.744 1.00 97.81 166 GLU A O 1
ATOM 1385 N N . LEU A 1 167 ? -5.203 -5.398 4.460 1.00 97.06 167 LEU A N 1
ATOM 1386 C CA . LEU A 1 167 ? -5.878 -6.141 3.398 1.00 97.06 167 LEU A CA 1
ATOM 1387 C C . LEU A 1 167 ? -4.884 -6.954 2.545 1.00 97.06 167 LEU A C 1
ATOM 1389 O O . LEU A 1 167 ? -3.704 -6.595 2.472 1.00 97.06 167 LEU A O 1
ATOM 1393 N N . PRO A 1 168 ? -5.355 -7.986 1.818 1.00 96.19 168 PRO A N 1
ATOM 1394 C CA . PRO A 1 168 ? -4.522 -8.732 0.882 1.00 96.19 168 PRO A CA 1
ATOM 1395 C C . PRO A 1 168 ? -3.866 -7.840 -0.177 1.00 96.19 168 PRO A C 1
ATOM 1397 O O . PRO A 1 168 ? -4.495 -6.906 -0.688 1.00 96.19 168 PRO A O 1
ATOM 1400 N N . LEU A 1 169 ? -2.633 -8.175 -0.564 1.00 97.56 169 LEU A N 1
ATOM 1401 C CA . LEU A 1 169 ? -1.815 -7.435 -1.531 1.00 97.56 169 LEU A CA 1
ATOM 1402 C C . LEU A 1 169 ? -2.559 -7.116 -2.839 1.00 97.56 169 LEU A C 1
ATOM 1404 O O . LEU A 1 169 ? -2.531 -5.976 -3.304 1.00 97.56 169 LEU A O 1
ATOM 1408 N N . GLU A 1 170 ? -3.281 -8.076 -3.417 1.00 97.31 170 GLU A N 1
ATOM 1409 C CA . GLU A 1 170 ? -4.036 -7.845 -4.659 1.00 97.31 170 GLU A CA 1
ATOM 1410 C C . GLU A 1 170 ? -5.191 -6.843 -4.482 1.00 97.31 170 GLU A C 1
ATOM 1412 O O . GLU A 1 170 ? -5.517 -6.095 -5.405 1.00 97.31 170 GLU A O 1
ATOM 1417 N N . LYS A 1 171 ? -5.787 -6.758 -3.284 1.00 96.69 171 LYS A N 1
ATOM 1418 C CA . LYS A 1 171 ? -6.804 -5.741 -2.968 1.00 96.69 171 LYS A CA 1
ATOM 1419 C C . LYS A 1 171 ? -6.162 -4.376 -2.714 1.00 96.69 171 LYS A C 1
ATOM 1421 O O . LYS A 1 171 ? -6.681 -3.371 -3.190 1.00 96.69 171 LYS A O 1
ATOM 1426 N N . TYR A 1 172 ? -5.010 -4.334 -2.043 1.00 98.00 172 TYR A N 1
ATOM 1427 C CA . TYR A 1 172 ? -4.225 -3.109 -1.861 1.00 98.00 172 TYR A CA 1
ATOM 1428 C C . TYR A 1 172 ? -3.880 -2.445 -3.205 1.00 98.00 172 TYR A C 1
ATOM 1430 O O . TYR A 1 172 ? -4.123 -1.252 -3.397 1.00 98.00 172 TYR A O 1
ATOM 1438 N N . LEU A 1 173 ? -3.399 -3.222 -4.181 1.00 98.12 173 LEU A N 1
ATOM 1439 C CA . LEU A 1 173 ? -2.969 -2.701 -5.485 1.00 98.12 173 LEU A CA 1
ATOM 1440 C C . LEU A 1 173 ? -4.087 -2.016 -6.283 1.00 98.12 173 LEU A C 1
ATOM 1442 O O . LEU A 1 173 ? -3.804 -1.117 -7.090 1.00 98.12 173 LEU A O 1
ATOM 1446 N N . LYS A 1 174 ? -5.346 -2.399 -6.041 1.00 96.62 174 LYS A N 1
ATOM 1447 C CA . LYS A 1 174 ? -6.537 -1.780 -6.647 1.00 96.62 174 LYS A CA 1
ATOM 1448 C C . LYS A 1 174 ? -6.770 -0.355 -6.135 1.00 96.62 174 LYS A C 1
ATOM 1450 O O . LYS A 1 174 ? -7.271 0.479 -6.884 1.00 96.62 174 LYS A 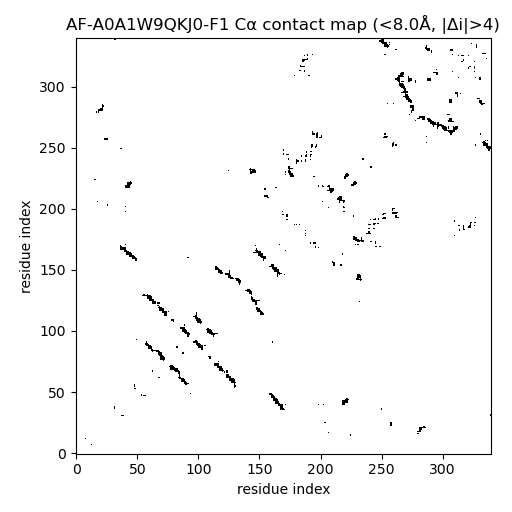O 1
ATOM 1455 N N . GLY A 1 175 ? -6.328 -0.049 -4.914 1.00 96.19 175 GLY A N 1
ATOM 1456 C CA . GLY A 1 175 ? -6.382 1.294 -4.334 1.00 96.19 175 GLY A CA 1
ATOM 1457 C C . GLY A 1 175 ? -5.145 2.164 -4.588 1.00 96.19 175 GLY A C 1
ATOM 1458 O O . GLY A 1 175 ? -5.154 3.341 -4.228 1.00 96.19 175 GLY A O 1
ATOM 1459 N N . VAL A 1 176 ? -4.079 1.635 -5.204 1.00 96.94 176 VAL A N 1
ATOM 1460 C CA . VAL A 1 176 ? -2.862 2.408 -5.526 1.00 96.94 176 VAL A CA 1
ATOM 1461 C C . VAL A 1 176 ? -3.125 3.388 -6.683 1.00 96.94 176 VAL A C 1
ATOM 1463 O O . VAL A 1 176 ? -3.569 2.988 -7.768 1.00 96.94 176 VAL A O 1
ATOM 1466 N N . ALA A 1 177 ? -2.816 4.669 -6.466 1.00 93.06 177 ALA A N 1
ATOM 1467 C CA . ALA A 1 177 ? -3.217 5.823 -7.276 1.00 93.06 177 ALA A CA 1
ATOM 1468 C C . ALA A 1 177 ? -2.026 6.629 -7.839 1.00 93.06 177 ALA A C 1
ATOM 1470 O O . ALA A 1 177 ? -1.982 7.849 -7.729 1.00 93.06 177 ALA A O 1
ATOM 1471 N N . GLU A 1 178 ? -1.069 5.941 -8.456 1.00 90.12 178 GLU A N 1
ATOM 1472 C CA . GLU A 1 178 ? 0.188 6.530 -8.959 1.00 90.12 178 GLU A CA 1
ATOM 1473 C C . GLU A 1 178 ? 0.086 7.143 -10.358 1.00 90.12 178 GLU A C 1
ATOM 1475 O O . GLU A 1 178 ? 0.878 8.001 -10.733 1.00 90.12 178 GLU A O 1
ATOM 1480 N N . VAL A 1 179 ? -0.857 6.651 -11.163 1.00 91.88 179 VAL A N 1
ATOM 1481 C CA . VAL A 1 179 ? -0.959 6.941 -12.599 1.00 91.88 179 VAL A CA 1
ATOM 1482 C C . VAL A 1 179 ? -2.417 7.127 -13.011 1.00 91.88 179 VAL A C 1
ATOM 1484 O O . VAL A 1 179 ? -3.329 6.586 -12.380 1.00 91.88 179 VAL A O 1
ATOM 1487 N N . SER A 1 180 ? -2.657 7.889 -14.081 1.00 93.12 180 SER A N 1
ATOM 1488 C CA . SER A 1 180 ? -4.005 8.047 -14.647 1.00 93.12 180 SER A CA 1
ATOM 1489 C C . SER A 1 180 ? -4.567 6.706 -15.128 1.00 93.12 180 SER A C 1
ATOM 1491 O O . SER A 1 180 ? -3.849 5.916 -15.735 1.00 93.12 180 SER A O 1
ATOM 1493 N N . ASP A 1 181 ? -5.872 6.491 -14.936 1.00 95.06 181 ASP A N 1
ATOM 1494 C CA . ASP A 1 181 ? -6.573 5.299 -15.441 1.00 95.06 181 ASP A CA 1
ATOM 1495 C C . ASP A 1 181 ? -6.645 5.251 -16.980 1.00 95.06 181 ASP A C 1
ATOM 1497 O O . ASP A 1 181 ? -6.887 4.205 -17.574 1.00 95.06 181 ASP A O 1
ATOM 1501 N N . SER A 1 182 ? -6.398 6.386 -17.639 1.00 96.25 182 SER A N 1
ATOM 1502 C CA . SER A 1 182 ? -6.355 6.516 -19.098 1.00 96.25 182 SER A CA 1
ATOM 1503 C C . SER A 1 182 ? -4.982 6.208 -19.708 1.00 96.25 182 SER A C 1
ATOM 1505 O O . SER A 1 182 ? -4.787 6.411 -20.909 1.00 96.25 182 SER A O 1
ATOM 1507 N N . ALA A 1 183 ? -3.991 5.813 -18.902 1.00 97.62 183 ALA A N 1
ATOM 1508 C CA . ALA A 1 183 ? -2.684 5.436 -19.426 1.00 97.62 183 ALA A CA 1
ATOM 1509 C C . ALA A 1 183 ? -2.789 4.152 -20.281 1.00 97.62 183 ALA A C 1
ATOM 1511 O O . ALA A 1 183 ? -3.707 3.354 -20.077 1.00 97.62 183 ALA A O 1
ATOM 1512 N N . PRO A 1 184 ? -1.869 3.925 -21.239 1.00 98.44 184 PRO A N 1
ATOM 1513 C CA . PRO A 1 184 ? -1.880 2.714 -22.055 1.00 98.44 184 PRO A CA 1
ATOM 1514 C C . PRO A 1 184 ? -1.916 1.452 -21.189 1.00 98.44 184 PRO A C 1
ATOM 1516 O O . PRO A 1 184 ? -1.171 1.345 -20.215 1.00 98.44 184 PRO A O 1
ATOM 1519 N N . PHE A 1 185 ? -2.750 0.479 -21.557 1.00 98.62 185 PHE A N 1
ATOM 1520 C CA . PHE A 1 185 ? -3.004 -0.692 -20.713 1.00 98.62 185 PHE A CA 1
ATOM 1521 C C . PHE A 1 185 ? -1.737 -1.509 -20.409 1.00 98.62 185 PHE A C 1
ATOM 1523 O O . PHE A 1 185 ? -1.538 -1.950 -19.280 1.00 98.62 185 PHE A O 1
ATOM 1530 N N . GLU A 1 186 ? -0.826 -1.638 -21.377 1.00 98.62 186 GLU A N 1
ATOM 1531 C CA . GLU A 1 186 ? 0.472 -2.296 -21.171 1.00 98.62 186 GLU A CA 1
ATOM 1532 C C . GLU A 1 186 ? 1.369 -1.546 -20.174 1.00 98.62 186 GLU A C 1
ATOM 1534 O O . GLU A 1 186 ? 2.069 -2.168 -19.377 1.00 98.62 186 GLU A O 1
ATOM 1539 N N . PHE A 1 187 ? 1.291 -0.216 -20.127 1.00 98.69 187 PHE A N 1
ATOM 1540 C CA . PHE A 1 187 ? 1.966 0.551 -19.086 1.00 98.69 187 PHE A CA 1
ATOM 1541 C C . PHE A 1 187 ? 1.278 0.397 -17.722 1.00 98.69 187 PHE A C 1
ATOM 1543 O O . PHE A 1 187 ? 1.967 0.252 -16.715 1.00 98.69 187 PHE A O 1
ATOM 1550 N N . LEU A 1 188 ? -0.061 0.364 -17.662 1.00 98.69 188 LEU A N 1
ATOM 1551 C CA . LEU A 1 188 ? -0.779 0.085 -16.410 1.00 98.69 188 LEU A CA 1
ATOM 1552 C C . LEU A 1 188 ? -0.366 -1.274 -15.825 1.00 98.69 188 LEU A C 1
ATOM 1554 O O . LEU A 1 188 ? -0.116 -1.370 -14.625 1.00 98.69 188 LEU A O 1
ATOM 1558 N N . LYS A 1 189 ? -0.213 -2.307 -16.663 1.00 98.88 189 LYS A N 1
ATOM 1559 C CA . LYS A 1 189 ? 0.338 -3.610 -16.254 1.00 98.88 189 LYS A CA 1
ATOM 1560 C C . LYS A 1 189 ? 1.762 -3.487 -15.709 1.00 98.88 189 LYS A C 1
ATOM 1562 O O . LYS A 1 189 ? 2.040 -4.012 -14.633 1.00 98.88 189 LYS A O 1
ATOM 1567 N N . ALA A 1 190 ? 2.648 -2.776 -16.415 1.00 98.81 190 ALA A N 1
ATOM 1568 C CA . ALA A 1 190 ? 4.025 -2.557 -15.968 1.00 98.81 190 ALA A CA 1
ATOM 1569 C C . ALA A 1 190 ? 4.065 -1.862 -14.600 1.00 98.81 190 ALA A C 1
ATOM 1571 O O . ALA A 1 190 ? 4.716 -2.346 -13.676 1.00 98.81 190 ALA A O 1
ATOM 1572 N N . GLN A 1 191 ? 3.298 -0.781 -14.439 1.00 98.62 191 GLN A N 1
ATOM 1573 C CA . GLN A 1 191 ? 3.180 -0.071 -13.171 1.00 98.62 191 GLN A CA 1
ATOM 1574 C C . GLN A 1 191 ? 2.699 -1.008 -12.063 1.00 98.62 191 GLN A C 1
ATOM 1576 O O . GLN A 1 191 ? 3.292 -1.009 -10.987 1.00 98.62 191 GLN A O 1
ATOM 1581 N N . LYS A 1 192 ? 1.661 -1.822 -12.300 1.00 98.44 192 LYS A N 1
ATOM 1582 C CA . LYS A 1 192 ? 1.094 -2.677 -11.247 1.00 98.44 192 LYS A CA 1
ATOM 1583 C C . LYS A 1 192 ? 2.008 -3.818 -10.844 1.00 98.44 192 LYS A C 1
ATOM 1585 O O . LYS A 1 192 ? 2.058 -4.141 -9.661 1.00 98.44 192 LYS A O 1
ATOM 1590 N N . ILE A 1 193 ? 2.789 -4.360 -11.773 1.00 98.81 193 ILE A N 1
ATOM 1591 C CA . ILE A 1 193 ? 3.858 -5.306 -11.444 1.00 98.81 193 ILE A CA 1
ATOM 1592 C C . ILE A 1 193 ? 4.938 -4.616 -10.604 1.00 98.81 193 ILE A C 1
ATOM 1594 O O . ILE A 1 193 ? 5.323 -5.161 -9.571 1.00 98.81 193 ILE A O 1
ATOM 1598 N N . ALA A 1 194 ? 5.390 -3.414 -10.978 1.00 98.75 194 ALA A N 1
ATOM 1599 C CA . ALA A 1 194 ? 6.368 -2.662 -10.187 1.00 98.75 194 ALA A CA 1
ATOM 1600 C C . ALA A 1 194 ? 5.833 -2.350 -8.777 1.00 98.75 194 ALA A C 1
ATOM 1602 O O . ALA A 1 194 ? 6.505 -2.616 -7.784 1.00 98.75 194 ALA A O 1
ATOM 1603 N N . ALA A 1 195 ? 4.580 -1.904 -8.670 1.00 98.62 195 ALA A N 1
ATOM 1604 C CA . ALA A 1 195 ? 3.928 -1.620 -7.399 1.00 98.62 195 ALA A CA 1
ATOM 1605 C C . ALA A 1 195 ? 3.782 -2.863 -6.507 1.00 98.62 195 ALA A C 1
ATOM 1607 O O . ALA A 1 195 ? 4.095 -2.802 -5.321 1.00 98.62 195 ALA A O 1
ATOM 1608 N N . ARG A 1 196 ? 3.360 -3.998 -7.080 1.00 98.44 196 ARG A N 1
ATOM 1609 C CA . ARG A 1 196 ? 3.288 -5.296 -6.388 1.00 98.44 196 ARG A CA 1
ATOM 1610 C C . ARG A 1 196 ? 4.651 -5.719 -5.866 1.00 98.44 196 ARG A C 1
ATOM 1612 O O . ARG A 1 196 ? 4.769 -6.159 -4.727 1.00 98.44 196 ARG A O 1
ATOM 1619 N N . THR A 1 197 ? 5.665 -5.568 -6.708 1.00 98.19 197 THR A N 1
ATOM 1620 C CA . THR A 1 197 ? 7.044 -5.933 -6.397 1.00 98.19 197 THR A CA 1
ATOM 1621 C C . THR A 1 197 ? 7.591 -5.076 -5.256 1.00 98.19 197 THR A C 1
ATOM 1623 O O . THR A 1 197 ? 8.135 -5.625 -4.306 1.00 98.19 197 THR A O 1
ATOM 1626 N N . TYR A 1 198 ? 7.365 -3.758 -5.285 1.00 97.94 198 TYR A N 1
ATOM 1627 C CA . TYR A 1 198 ? 7.754 -2.847 -4.206 1.00 97.94 198 TYR A CA 1
ATOM 1628 C C . TYR A 1 198 ? 7.069 -3.189 -2.874 1.00 97.94 198 TYR A C 1
ATOM 1630 O O . TYR A 1 198 ? 7.733 -3.306 -1.844 1.00 97.94 198 TYR A O 1
ATOM 1638 N N . ALA A 1 199 ? 5.750 -3.399 -2.889 1.00 97.75 199 ALA A N 1
ATOM 1639 C CA . ALA A 1 199 ? 4.995 -3.771 -1.696 1.00 97.75 199 ALA A CA 1
ATOM 1640 C C . ALA A 1 199 ? 5.486 -5.098 -1.096 1.00 97.75 199 ALA A C 1
ATOM 1642 O O . ALA A 1 199 ? 5.671 -5.204 0.117 1.00 97.75 199 ALA A O 1
ATOM 1643 N N . LEU A 1 200 ? 5.754 -6.094 -1.947 1.00 95.31 200 LEU A N 1
ATOM 1644 C CA . LEU A 1 200 ? 6.296 -7.383 -1.526 1.00 95.31 200 LEU A CA 1
ATOM 1645 C C . LEU A 1 200 ? 7.721 -7.252 -0.977 1.00 95.31 200 LEU A C 1
ATOM 1647 O O . LEU A 1 200 ? 8.036 -7.841 0.053 1.00 95.31 200 LEU A O 1
ATOM 1651 N N . PHE A 1 201 ? 8.561 -6.436 -1.611 1.00 94.81 201 PHE A N 1
ATOM 1652 C CA . PHE A 1 201 ? 9.890 -6.114 -1.105 1.00 94.81 201 PHE A CA 1
ATOM 1653 C C . PHE A 1 201 ? 9.808 -5.516 0.304 1.00 94.81 201 PHE A C 1
ATOM 1655 O O . PHE A 1 201 ? 10.458 -6.013 1.213 1.00 94.81 201 PHE A O 1
ATOM 1662 N N . ARG A 1 202 ? 8.942 -4.520 0.540 1.00 94.69 202 ARG A N 1
ATOM 1663 C CA . ARG A 1 202 ? 8.758 -3.902 1.870 1.00 94.69 202 ARG A CA 1
ATOM 1664 C C . ARG A 1 202 ? 8.125 -4.823 2.903 1.00 94.69 202 ARG A C 1
ATOM 1666 O O . ARG A 1 202 ? 8.406 -4.680 4.089 1.00 94.69 202 ARG A O 1
ATOM 1673 N N . TYR A 1 203 ? 7.311 -5.780 2.475 1.00 93.69 203 TYR A N 1
ATOM 1674 C CA . TYR A 1 203 ? 6.840 -6.850 3.349 1.00 93.69 203 TYR A CA 1
ATOM 1675 C C . TYR A 1 203 ? 8.003 -7.714 3.861 1.00 93.69 203 TYR A C 1
ATOM 1677 O O . TYR A 1 203 ? 8.031 -8.078 5.034 1.00 93.69 203 TYR A O 1
ATOM 1685 N N . LEU A 1 204 ? 8.983 -7.995 3.001 1.00 90.69 204 LEU A N 1
ATOM 1686 C CA . LEU A 1 204 ? 10.154 -8.818 3.315 1.00 90.69 204 LEU A CA 1
ATOM 1687 C C . LEU A 1 204 ? 11.283 -8.038 3.997 1.00 90.69 204 LEU A C 1
ATOM 1689 O O . LEU A 1 204 ? 12.042 -8.609 4.776 1.00 90.69 204 LEU A O 1
ATOM 1693 N N . THR A 1 205 ? 11.376 -6.736 3.734 1.00 90.56 205 THR A N 1
ATOM 1694 C CA . THR A 1 205 ? 12.321 -5.805 4.361 1.00 90.56 205 THR A CA 1
ATOM 1695 C C . THR A 1 205 ? 11.563 -4.634 4.984 1.00 90.56 205 THR A C 1
ATOM 1697 O O . THR A 1 205 ? 11.419 -3.573 4.356 1.00 90.56 205 THR A O 1
ATOM 1700 N N . PRO A 1 206 ? 11.021 -4.822 6.196 1.00 91.94 206 PRO A N 1
ATOM 1701 C CA . PRO A 1 206 ? 10.152 -3.832 6.809 1.00 91.94 206 PRO A CA 1
ATOM 1702 C C . PRO A 1 206 ? 10.891 -2.536 7.141 1.00 91.94 206 PRO A C 1
ATOM 1704 O O . PRO A 1 206 ? 11.973 -2.565 7.720 1.00 91.94 206 PRO A O 1
ATOM 1707 N N . LYS A 1 207 ? 10.263 -1.399 6.814 1.00 88.38 207 LYS A N 1
ATOM 1708 C CA . LYS A 1 207 ? 10.809 -0.055 7.063 1.00 88.38 207 LYS A CA 1
ATOM 1709 C C . LYS A 1 207 ? 10.365 0.539 8.402 1.00 88.38 207 LYS A C 1
ATOM 1711 O O . LYS A 1 207 ? 11.150 1.151 9.114 1.00 88.38 207 LYS A O 1
ATOM 1716 N N . TYR A 1 208 ? 9.103 0.368 8.779 1.00 94.25 208 TYR A N 1
ATOM 1717 C CA . TYR A 1 208 ? 8.498 1.101 9.899 1.00 94.25 208 TYR A CA 1
ATOM 1718 C C . TYR A 1 208 ? 8.644 0.369 11.235 1.00 94.25 208 TYR A C 1
ATOM 1720 O O . TYR A 1 208 ? 7.655 0.036 11.879 1.00 94.25 208 TYR A O 1
ATOM 1728 N N . THR A 1 209 ? 9.883 0.088 11.637 1.00 93.81 209 THR A N 1
ATOM 1729 C CA . THR A 1 209 ? 10.239 -0.753 12.798 1.00 93.81 209 THR A CA 1
ATOM 1730 C C . THR A 1 209 ? 10.540 0.024 14.078 1.00 93.81 209 THR A C 1
ATOM 1732 O O . THR A 1 209 ? 10.866 -0.591 15.089 1.00 93.81 209 THR A O 1
ATOM 1735 N N . ASN A 1 210 ? 10.417 1.358 14.066 1.00 91.50 210 ASN A N 1
ATOM 1736 C CA . ASN A 1 210 ? 10.595 2.193 15.256 1.00 91.50 210 ASN A CA 1
ATOM 1737 C C . ASN A 1 210 ? 9.405 2.045 16.222 1.00 91.50 210 ASN A C 1
ATOM 1739 O O . ASN A 1 210 ? 8.599 2.959 16.374 1.00 91.50 210 ASN A O 1
ATOM 1743 N N . THR A 1 211 ? 9.273 0.874 16.830 1.00 92.12 211 THR A N 1
ATOM 1744 C CA . THR A 1 211 ? 8.261 0.507 17.822 1.00 92.12 211 THR A CA 1
ATOM 1745 C C . THR A 1 211 ? 8.959 -0.045 19.070 1.00 92.12 211 THR A C 1
ATOM 1747 O O . THR A 1 211 ? 10.098 -0.511 18.980 1.00 92.12 211 THR A O 1
ATOM 1750 N N . PRO A 1 212 ? 8.304 -0.046 20.245 1.00 90.31 212 PRO A N 1
ATOM 1751 C CA . PRO A 1 212 ? 8.910 -0.566 21.474 1.00 90.31 212 PRO A CA 1
ATOM 1752 C C . PRO A 1 212 ? 9.384 -2.021 21.403 1.00 90.31 212 PRO A C 1
ATOM 1754 O O . PRO A 1 212 ? 10.323 -2.389 22.102 1.00 90.31 212 PRO A O 1
ATOM 1757 N N . ASP A 1 213 ? 8.737 -2.859 20.587 1.00 90.94 213 ASP A N 1
ATOM 1758 C CA . ASP A 1 213 ? 9.081 -4.275 20.429 1.00 90.94 213 ASP A CA 1
ATOM 1759 C C . ASP A 1 213 ? 9.942 -4.560 19.186 1.00 90.94 213 ASP A C 1
ATOM 1761 O O . ASP A 1 213 ? 10.208 -5.723 18.877 1.00 90.94 213 ASP A O 1
ATOM 1765 N N . GLY A 1 214 ? 10.371 -3.513 18.469 1.00 89.81 214 GLY A N 1
ATOM 1766 C CA . GLY A 1 214 ? 11.186 -3.596 17.256 1.00 89.81 214 GLY A CA 1
ATOM 1767 C C . GLY A 1 214 ? 10.475 -4.224 16.052 1.00 89.81 214 GLY A C 1
ATOM 1768 O O . GLY A 1 214 ? 11.097 -4.429 15.008 1.00 89.81 214 GLY A O 1
ATOM 1769 N N . LYS A 1 215 ? 9.182 -4.556 16.167 1.00 91.00 215 LYS A N 1
ATOM 1770 C CA . LYS A 1 215 ? 8.396 -5.124 15.066 1.00 91.00 215 LYS A CA 1
ATOM 1771 C C . LYS A 1 215 ? 7.832 -4.015 14.183 1.00 91.00 215 LYS A C 1
ATOM 1773 O O . LYS A 1 215 ? 7.522 -2.931 14.674 1.00 91.00 215 LYS A O 1
ATOM 1778 N N . PRO A 1 216 ? 7.637 -4.265 12.880 1.00 93.00 216 PRO A N 1
ATOM 1779 C CA . PRO A 1 216 ? 7.080 -3.251 12.000 1.00 93.00 216 PRO A CA 1
ATOM 1780 C C . PRO A 1 216 ? 5.663 -2.844 12.417 1.00 93.00 216 PRO A C 1
ATOM 1782 O O . PRO A 1 216 ? 4.759 -3.679 12.504 1.00 93.00 216 PRO A O 1
ATOM 1785 N N . LEU A 1 217 ? 5.465 -1.539 12.617 1.00 96.25 217 LEU A N 1
ATOM 1786 C CA . LEU A 1 217 ? 4.163 -0.946 12.909 1.00 96.25 217 LEU A CA 1
ATOM 1787 C C . LEU A 1 217 ? 3.187 -1.168 11.754 1.00 96.25 217 LEU A C 1
ATOM 1789 O O . LEU A 1 217 ? 2.034 -1.495 11.989 1.00 96.25 217 LEU A O 1
ATOM 1793 N N . PHE A 1 218 ? 3.656 -1.032 10.516 1.00 97.62 218 PHE A N 1
ATOM 1794 C CA . PHE A 1 218 ? 2.937 -1.349 9.283 1.00 97.62 218 PHE A CA 1
ATOM 1795 C C . PHE A 1 218 ? 3.950 -1.612 8.154 1.00 97.62 218 PHE A C 1
ATOM 1797 O O . PHE A 1 218 ? 5.155 -1.421 8.325 1.00 97.62 218 PHE A O 1
ATOM 1804 N N . THR A 1 219 ? 3.475 -2.078 7.000 1.00 97.31 219 THR A N 1
ATOM 1805 C CA . THR A 1 219 ? 4.309 -2.412 5.836 1.00 97.31 219 THR A CA 1
ATOM 1806 C C . THR A 1 219 ? 4.652 -1.181 4.994 1.00 97.31 219 THR A C 1
ATOM 1808 O O . THR A 1 219 ? 5.809 -1.003 4.621 1.00 97.31 219 THR A O 1
ATOM 1811 N N . LEU A 1 220 ? 3.655 -0.342 4.691 1.00 97.69 220 LEU A N 1
ATOM 1812 C CA . LEU A 1 220 ? 3.748 0.786 3.749 1.00 97.69 220 LEU A CA 1
ATOM 1813 C C . LEU A 1 220 ? 3.032 2.027 4.302 1.00 97.69 220 LEU A C 1
ATOM 1815 O O . LEU A 1 220 ? 2.067 1.891 5.050 1.00 97.69 220 LEU A O 1
ATOM 1819 N N . ARG A 1 221 ? 3.430 3.233 3.889 1.00 97.00 221 ARG A N 1
ATOM 1820 C CA . ARG A 1 221 ? 2.610 4.452 4.021 1.00 97.00 221 ARG A CA 1
ATOM 1821 C C . ARG A 1 221 ? 1.745 4.673 2.787 1.00 97.00 221 ARG A C 1
ATOM 1823 O O . ARG A 1 221 ? 2.131 4.331 1.675 1.00 97.00 221 ARG A O 1
ATOM 1830 N N . SER A 1 222 ? 0.595 5.309 2.989 1.00 95.81 222 SER A N 1
ATOM 1831 C CA . SER A 1 222 ? -0.350 5.697 1.931 1.00 95.81 222 SER A CA 1
ATOM 1832 C C . SER A 1 222 ? 0.100 6.891 1.071 1.00 95.81 222 SER A C 1
ATOM 1834 O O . SER A 1 222 ? -0.637 7.318 0.178 1.00 95.81 222 SER A O 1
ATOM 1836 N N . THR A 1 223 ? 1.271 7.464 1.355 1.00 93.00 223 THR A N 1
ATOM 1837 C CA . THR A 1 223 ? 1.800 8.683 0.729 1.00 93.00 223 THR A CA 1
ATOM 1838 C C . THR A 1 223 ? 2.951 8.370 -0.228 1.00 93.00 223 THR A C 1
ATOM 1840 O O . THR A 1 223 ? 3.385 7.226 -0.350 1.00 93.00 223 THR A O 1
ATOM 1843 N N . GLN A 1 224 ? 3.504 9.403 -0.873 1.00 87.94 224 GLN A N 1
ATOM 1844 C CA . GLN A 1 224 ? 4.654 9.285 -1.783 1.00 87.94 224 GLN A CA 1
ATOM 1845 C C . GLN A 1 224 ? 5.921 8.698 -1.139 1.00 87.94 224 GLN A C 1
ATOM 1847 O O . GLN A 1 224 ? 6.851 8.328 -1.844 1.00 87.94 224 GLN A O 1
ATOM 1852 N N . ALA A 1 225 ? 5.979 8.595 0.191 1.00 89.88 225 ALA A N 1
ATOM 1853 C CA . ALA A 1 225 ? 7.105 7.943 0.851 1.00 89.88 225 ALA A CA 1
ATOM 1854 C C . ALA A 1 225 ? 7.163 6.428 0.652 1.00 89.88 225 ALA A C 1
ATOM 1856 O O . ALA A 1 225 ? 8.205 5.834 0.930 1.00 89.88 225 ALA A O 1
ATOM 1857 N N . ASP A 1 226 ? 6.060 5.824 0.211 1.00 95.44 226 ASP A N 1
ATOM 1858 C CA . ASP A 1 226 ? 6.052 4.484 -0.357 1.00 95.44 226 ASP A CA 1
ATOM 1859 C C . ASP A 1 226 ? 5.262 4.491 -1.657 1.00 95.44 226 ASP A C 1
ATOM 1861 O O . ASP A 1 226 ? 5.850 4.554 -2.731 1.00 95.44 226 ASP A O 1
ATOM 1865 N N . GLN A 1 227 ? 3.933 4.419 -1.563 1.00 95.56 227 GLN A N 1
ATOM 1866 C CA . GLN A 1 227 ? 3.058 4.417 -2.724 1.00 95.56 227 GLN A CA 1
ATOM 1867 C C . GLN A 1 227 ? 1.754 5.123 -2.384 1.00 95.56 227 GLN A C 1
ATOM 1869 O O . GLN A 1 227 ? 1.129 4.844 -1.356 1.00 95.56 227 GLN A O 1
ATOM 1874 N N . VAL A 1 228 ? 1.301 6.001 -3.276 1.00 95.25 228 VAL A N 1
ATOM 1875 C CA . VAL A 1 228 ? 0.057 6.743 -3.061 1.00 95.25 228 VAL A CA 1
ATOM 1876 C C . VAL A 1 228 ? -1.119 5.765 -3.052 1.00 95.25 228 VAL A C 1
ATOM 1878 O O . VAL A 1 228 ? -1.465 5.183 -4.081 1.00 95.25 228 VAL A O 1
ATOM 1881 N N . TYR A 1 229 ? -1.759 5.596 -1.895 1.00 96.88 229 TYR A N 1
ATOM 1882 C CA . TYR A 1 229 ? -2.879 4.678 -1.684 1.00 96.88 229 TYR A CA 1
ATOM 1883 C C . TYR A 1 229 ? -4.143 5.446 -1.303 1.00 96.88 229 TYR A C 1
ATOM 1885 O O . TYR A 1 229 ? -4.158 6.252 -0.376 1.00 96.88 229 TYR A O 1
ATOM 1893 N N . ARG A 1 230 ? -5.221 5.187 -2.043 1.00 95.56 230 ARG A N 1
ATOM 1894 C CA . ARG A 1 230 ? -6.503 5.905 -1.971 1.00 95.56 230 ARG A CA 1
ATOM 1895 C C . ARG A 1 230 ? -7.691 4.958 -1.748 1.00 95.56 230 ARG A C 1
ATOM 1897 O O . ARG A 1 230 ? -8.837 5.323 -1.993 1.00 95.56 230 ARG A O 1
ATOM 1904 N N . GLY A 1 231 ? -7.409 3.731 -1.30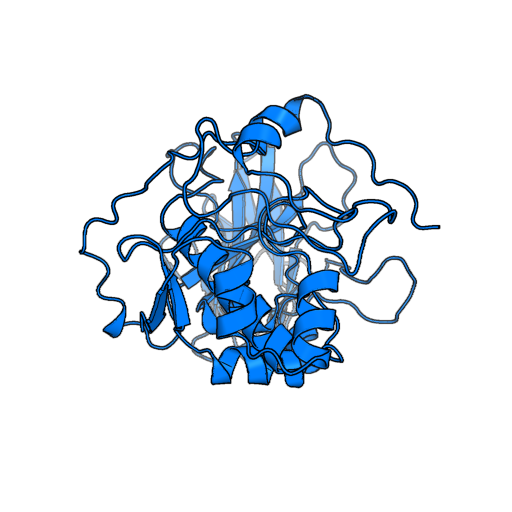8 1.00 95.88 231 GLY A N 1
ATOM 1905 C CA . GLY A 1 231 ? -8.426 2.784 -0.862 1.00 95.88 231 GLY A CA 1
ATOM 1906 C C . GLY A 1 231 ? -9.450 2.377 -1.923 1.00 95.88 231 GLY A C 1
ATOM 1907 O O . GLY A 1 231 ? -9.188 2.357 -3.128 1.00 95.88 231 GLY A O 1
ATOM 1908 N N . TYR A 1 232 ? -10.637 2.028 -1.436 1.00 95.50 232 TYR A N 1
ATOM 1909 C CA . TYR A 1 232 ? -11.758 1.529 -2.222 1.00 95.50 232 TYR A CA 1
ATOM 1910 C C . TYR A 1 232 ? -12.332 2.588 -3.165 1.00 95.50 232 TYR A C 1
ATOM 1912 O O . TYR A 1 232 ? -12.731 2.266 -4.284 1.00 95.50 232 TYR A O 1
ATOM 1920 N N . ASN A 1 233 ? -12.319 3.866 -2.769 1.00 94.06 233 ASN A N 1
ATOM 1921 C CA . ASN A 1 233 ? -12.757 4.928 -3.668 1.00 94.06 233 ASN A CA 1
ATOM 1922 C C . ASN A 1 233 ? -11.932 4.901 -4.958 1.00 94.06 233 ASN A C 1
ATOM 1924 O O . ASN A 1 233 ? -12.519 4.839 -6.033 1.00 94.06 233 ASN A O 1
ATOM 1928 N N . ARG A 1 234 ? -10.595 4.814 -4.896 1.00 92.81 234 ARG A N 1
ATOM 1929 C CA . ARG A 1 234 ? -9.764 4.696 -6.108 1.00 92.81 234 ARG A CA 1
ATOM 1930 C C . ARG A 1 234 ? -10.102 3.476 -6.960 1.00 92.81 234 ARG A C 1
ATOM 1932 O O . ARG A 1 234 ? -10.172 3.632 -8.181 1.00 92.81 234 ARG A O 1
ATOM 1939 N N . GLU A 1 235 ? -10.321 2.318 -6.342 1.00 93.25 235 GLU A N 1
ATOM 1940 C CA . GLU A 1 235 ? -10.725 1.088 -7.038 1.00 93.25 235 GLU A CA 1
ATOM 1941 C C . GLU A 1 235 ? -11.970 1.337 -7.905 1.00 93.25 235 GLU A C 1
ATOM 1943 O O . GLU A 1 235 ? -11.955 1.053 -9.101 1.00 93.25 235 GLU A O 1
ATOM 1948 N N . THR A 1 236 ? -13.012 1.954 -7.339 1.00 92.56 236 THR A N 1
ATOM 1949 C CA . THR A 1 236 ? -14.292 2.166 -8.044 1.00 92.56 236 THR A CA 1
ATOM 1950 C C . THR A 1 236 ? -14.214 3.111 -9.247 1.00 92.56 236 THR A C 1
ATOM 1952 O O . THR A 1 236 ? -14.939 2.922 -10.220 1.00 92.56 236 THR A O 1
ATOM 1955 N N . ARG A 1 237 ? -13.322 4.108 -9.223 1.00 92.50 237 ARG A N 1
ATOM 1956 C CA . ARG A 1 237 ? -13.159 5.105 -10.308 1.00 92.50 237 ARG A CA 1
ATOM 1957 C C . ARG A 1 237 ? -12.067 4.754 -11.321 1.00 92.50 237 ARG A C 1
ATOM 1959 O O . ARG A 1 237 ? -11.793 5.569 -12.199 1.00 92.50 237 ARG A O 1
ATOM 1966 N N . SER A 1 238 ? -11.430 3.584 -11.203 1.00 94.06 238 SER A N 1
ATOM 1967 C CA . SER A 1 238 ? -10.250 3.230 -12.016 1.00 94.06 238 SER A CA 1
ATOM 1968 C C . SER A 1 238 ? -10.324 1.802 -12.577 1.00 94.06 238 SER A C 1
ATOM 1970 O O . SER A 1 238 ? -9.523 0.937 -12.198 1.00 94.06 238 SER A O 1
ATOM 1972 N N . PRO A 1 239 ? -11.302 1.511 -13.455 1.00 95.69 239 PRO A N 1
ATOM 1973 C CA . PRO A 1 239 ? -11.530 0.161 -13.963 1.00 95.69 239 PRO A CA 1
ATOM 1974 C C . PRO A 1 239 ? -10.350 -0.404 -14.769 1.00 95.69 239 PRO A C 1
ATOM 1976 O O . PRO A 1 239 ? -10.072 -1.598 -14.656 1.00 95.69 239 PRO A O 1
ATOM 1979 N N . ASN A 1 240 ? -9.606 0.407 -15.533 1.00 96.88 240 ASN A N 1
ATOM 1980 C CA . ASN A 1 240 ? -8.453 -0.104 -16.291 1.00 96.88 240 ASN A CA 1
ATOM 1981 C C . ASN A 1 240 ? -7.303 -0.491 -15.356 1.00 96.88 240 ASN A C 1
ATOM 1983 O O . ASN A 1 240 ? -6.641 -1.510 -15.541 1.00 96.88 240 ASN A O 1
ATOM 1987 N N . THR A 1 241 ? -7.090 0.308 -14.313 1.00 94.81 241 THR A N 1
ATOM 1988 C CA . THR A 1 241 ? -6.129 0.051 -13.238 1.00 94.81 241 THR A CA 1
ATOM 1989 C C . THR A 1 241 ? -6.4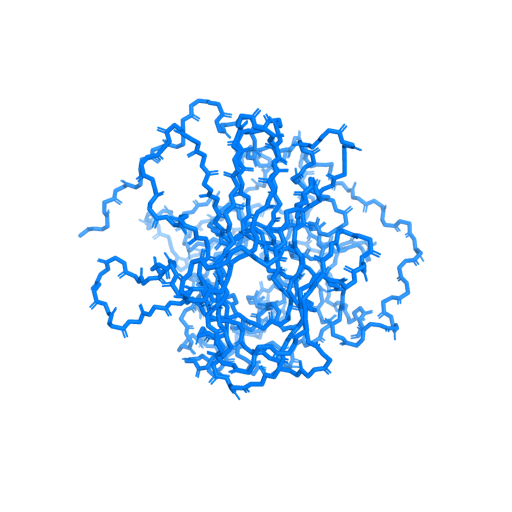65 -1.258 -12.522 1.00 94.81 241 THR A C 1
ATOM 1991 O O . THR A 1 241 ? -5.578 -2.080 -12.294 1.00 94.81 241 THR A O 1
ATOM 1994 N N . PHE A 1 242 ? -7.745 -1.483 -12.218 1.00 94.75 242 PHE A N 1
ATOM 1995 C CA . PHE A 1 242 ? -8.250 -2.735 -11.654 1.00 94.75 242 PHE A CA 1
ATOM 1996 C C . PHE A 1 242 ? -7.974 -3.934 -12.578 1.00 94.75 242 PHE A C 1
ATOM 1998 O O . PHE A 1 242 ? -7.414 -4.937 -12.139 1.00 94.75 242 PHE A O 1
ATOM 2005 N N . GLN A 1 243 ? -8.283 -3.817 -13.872 1.00 97.56 243 GLN A N 1
ATOM 2006 C CA . GLN A 1 243 ? -8.030 -4.883 -14.848 1.00 97.56 243 GLN A CA 1
ATOM 2007 C C . GLN A 1 243 ? -6.530 -5.163 -15.034 1.00 97.56 243 GLN A C 1
ATOM 2009 O O . GLN A 1 243 ? -6.126 -6.307 -15.251 1.00 97.56 243 GLN A O 1
ATOM 2014 N N . ALA A 1 244 ? -5.677 -4.142 -14.927 1.00 98.38 244 ALA A N 1
ATOM 2015 C CA . ALA A 1 244 ? -4.229 -4.312 -14.973 1.00 98.38 244 ALA A CA 1
ATOM 2016 C C . ALA A 1 244 ? -3.710 -5.102 -13.759 1.00 98.38 244 ALA A C 1
ATOM 2018 O O . ALA A 1 244 ? -2.838 -5.955 -13.924 1.00 98.38 244 ALA A O 1
ATOM 2019 N N . VAL A 1 245 ? -4.274 -4.879 -12.563 1.00 98.06 245 VAL A N 1
ATOM 2020 C CA . VAL A 1 245 ? -3.977 -5.689 -11.367 1.00 98.06 245 VAL A CA 1
ATOM 2021 C C . VAL A 1 245 ? -4.341 -7.149 -11.618 1.00 98.06 245 VAL A C 1
ATOM 2023 O O . VAL A 1 245 ? -3.462 -8.003 -11.515 1.00 98.06 245 VAL A O 1
ATOM 2026 N N . ASP A 1 246 ? -5.581 -7.421 -12.034 1.00 97.31 246 ASP A N 1
ATOM 2027 C CA . ASP A 1 246 ? -6.086 -8.789 -12.212 1.00 97.31 246 ASP A CA 1
ATOM 2028 C C . ASP A 1 246 ? -5.361 -9.538 -13.345 1.00 97.31 246 ASP A C 1
ATOM 2030 O O . ASP A 1 246 ? -4.991 -10.702 -13.194 1.00 97.31 246 ASP A O 1
ATOM 2034 N N . SER A 1 247 ? -5.075 -8.868 -14.466 1.00 98.12 247 SER A N 1
ATOM 2035 C CA . SER A 1 247 ? -4.341 -9.475 -15.590 1.00 98.12 247 SER A CA 1
ATOM 2036 C C . SER A 1 247 ? -2.861 -9.740 -15.293 1.00 98.12 247 SER A C 1
ATOM 2038 O O . SER A 1 247 ? -2.230 -10.539 -15.986 1.00 98.12 247 SER A O 1
ATOM 2040 N N . THR A 1 248 ? -2.303 -9.105 -14.257 1.00 98.19 248 THR A N 1
ATOM 2041 C CA . THR A 1 248 ? -0.908 -9.293 -13.819 1.00 98.19 248 THR A CA 1
ATOM 2042 C C . THR A 1 248 ? -0.798 -9.926 -12.439 1.00 98.19 248 THR A C 1
ATOM 2044 O O . THR A 1 248 ? 0.279 -9.900 -11.844 1.00 98.19 248 THR A O 1
ATOM 2047 N N . ARG A 1 249 ? -1.896 -10.492 -11.925 1.00 97.19 249 ARG A N 1
ATOM 2048 C CA . ARG A 1 249 ? -1.982 -11.086 -10.587 1.00 97.19 249 ARG A CA 1
ATOM 2049 C C . ARG A 1 249 ? -0.783 -11.979 -10.309 1.00 97.19 249 ARG A C 1
ATOM 2051 O O . ARG A 1 249 ? -0.426 -12.776 -11.176 1.00 97.19 249 ARG A O 1
ATOM 2058 N N . GLY A 1 250 ? -0.140 -11.817 -9.159 1.00 95.50 250 GLY A N 1
ATOM 2059 C CA . GLY A 1 250 ? 1.015 -12.627 -8.762 1.00 95.50 250 GLY A CA 1
ATOM 2060 C C . GLY A 1 250 ? 2.298 -12.446 -9.586 1.00 95.50 250 GLY A C 1
ATOM 2061 O O . GLY A 1 250 ? 3.320 -13.004 -9.199 1.00 95.50 250 GLY A O 1
ATOM 2062 N N . ILE A 1 251 ? 2.306 -11.678 -10.686 1.00 97.69 251 ILE A N 1
ATOM 2063 C CA . ILE A 1 251 ? 3.529 -11.399 -11.455 1.00 97.69 251 ILE A CA 1
ATOM 2064 C C . ILE A 1 251 ? 4.355 -10.337 -10.726 1.00 97.69 251 ILE A C 1
ATOM 2066 O O . ILE A 1 251 ? 3.881 -9.225 -10.477 1.00 97.69 251 ILE A O 1
ATOM 2070 N N . VAL A 1 252 ? 5.605 -10.682 -10.431 1.00 97.31 252 VAL A N 1
ATOM 2071 C CA . VAL A 1 252 ? 6.584 -9.887 -9.685 1.00 97.31 252 VAL A CA 1
ATOM 2072 C C . VAL A 1 252 ? 7.877 -9.795 -10.496 1.00 97.31 252 VAL A C 1
ATOM 2074 O O . VAL A 1 252 ? 8.275 -10.762 -11.147 1.00 97.31 252 VAL A O 1
ATOM 2077 N N . ALA A 1 253 ? 8.533 -8.635 -10.466 1.00 97.75 253 ALA A N 1
ATOM 2078 C CA . ALA A 1 253 ? 9.865 -8.464 -11.031 1.00 97.75 253 ALA A CA 1
ATOM 2079 C C . ALA A 1 253 ? 10.925 -9.006 -10.064 1.00 97.75 253 ALA A C 1
ATOM 2081 O O . ALA A 1 253 ? 10.970 -8.607 -8.900 1.00 97.75 253 ALA A O 1
ATOM 2082 N N . THR A 1 254 ? 11.775 -9.909 -10.545 1.00 95.94 254 THR A N 1
ATOM 2083 C CA . THR A 1 254 ? 12.759 -10.620 -9.724 1.00 95.94 254 THR A CA 1
ATOM 2084 C C . THR A 1 254 ? 14.170 -10.486 -10.263 1.00 95.94 254 THR A C 1
ATOM 2086 O O . THR A 1 254 ? 14.375 -10.488 -11.472 1.00 95.94 254 THR A O 1
ATOM 2089 N N . TYR A 1 255 ? 15.148 -10.456 -9.368 1.00 93.56 255 TYR A N 1
ATOM 2090 C CA . TYR A 1 255 ? 16.563 -10.596 -9.683 1.00 93.56 255 TYR A CA 1
ATOM 2091 C C . TYR A 1 255 ? 17.120 -11.721 -8.814 1.00 93.56 255 TYR A C 1
ATOM 2093 O O . TYR A 1 255 ? 16.955 -11.689 -7.599 1.00 93.56 255 TYR A O 1
ATOM 2101 N N . ASN A 1 256 ? 17.729 -12.740 -9.424 1.00 89.56 256 ASN A N 1
ATOM 2102 C CA . ASN A 1 256 ? 18.141 -13.969 -8.729 1.00 89.56 256 ASN A CA 1
ATOM 2103 C C . ASN A 1 256 ? 16.999 -14.666 -7.954 1.00 89.56 256 ASN A C 1
ATOM 2105 O O . ASN A 1 256 ? 17.231 -15.252 -6.904 1.00 89.56 256 ASN A O 1
ATOM 2109 N N . ASN A 1 257 ? 15.777 -14.642 -8.501 1.00 87.00 257 ASN A N 1
ATOM 2110 C CA . ASN A 1 257 ? 14.529 -15.156 -7.902 1.00 87.00 257 ASN A CA 1
ATOM 2111 C C . ASN A 1 257 ? 13.958 -14.352 -6.720 1.00 87.00 257 ASN A C 1
ATOM 2113 O O . ASN A 1 257 ? 12.828 -14.622 -6.312 1.00 87.00 257 ASN A O 1
ATOM 2117 N N . ASP A 1 258 ? 14.659 -13.331 -6.228 1.00 88.12 258 ASP A N 1
ATOM 2118 C CA . ASP A 1 258 ? 14.153 -12.442 -5.182 1.00 88.12 258 ASP A CA 1
ATOM 2119 C C . ASP A 1 258 ? 13.425 -11.233 -5.811 1.00 88.12 258 ASP A C 1
ATOM 2121 O O . ASP A 1 258 ? 13.910 -10.696 -6.813 1.00 88.12 258 ASP A O 1
ATOM 2125 N N . PRO A 1 259 ? 12.268 -10.768 -5.285 1.00 93.31 259 PRO A N 1
ATOM 2126 C CA . PRO A 1 259 ? 11.653 -9.504 -5.671 1.00 93.31 259 PRO A CA 1
ATOM 2127 C C . PRO A 1 259 ? 12.658 -8.361 -5.587 1.00 93.31 259 PRO A C 1
ATOM 2129 O O . PRO A 1 259 ? 13.384 -8.215 -4.602 1.00 93.31 259 PRO A O 1
ATOM 2132 N N . ILE A 1 260 ? 12.672 -7.524 -6.616 1.00 94.88 260 ILE A N 1
ATOM 2133 C CA . ILE A 1 260 ? 13.541 -6.351 -6.645 1.00 94.88 260 ILE A CA 1
ATOM 2134 C C . ILE A 1 260 ? 12.980 -5.202 -5.799 1.00 94.88 260 ILE A C 1
ATOM 2136 O O . ILE A 1 260 ? 11.780 -5.109 -5.549 1.00 94.88 260 ILE A O 1
ATOM 2140 N N . LEU A 1 261 ? 13.826 -4.237 -5.447 1.00 95.12 261 LEU A N 1
ATOM 2141 C CA . LEU A 1 261 ? 13.359 -2.913 -5.048 1.00 95.12 261 LEU A CA 1
ATOM 2142 C C . LEU A 1 261 ? 12.869 -2.151 -6.291 1.00 95.12 261 LEU A C 1
ATOM 2144 O O . LEU A 1 261 ? 13.643 -1.494 -6.985 1.00 95.12 261 LEU A O 1
ATOM 2148 N N . ALA A 1 262 ? 11.581 -2.275 -6.611 1.00 97.06 262 ALA A N 1
ATOM 2149 C CA . ALA A 1 262 ? 10.990 -1.728 -7.835 1.00 97.06 262 ALA A CA 1
ATOM 2150 C C . ALA A 1 262 ? 10.624 -0.236 -7.717 1.00 97.06 262 ALA A C 1
ATOM 2152 O O . ALA A 1 262 ? 9.449 0.128 -7.727 1.00 97.06 262 ALA A O 1
ATOM 2153 N N . TYR A 1 263 ? 11.627 0.639 -7.614 1.00 96.75 263 TYR A N 1
ATOM 2154 C CA . TYR A 1 263 ? 11.406 2.088 -7.629 1.00 96.75 263 TYR A CA 1
ATOM 2155 C C . TYR A 1 263 ? 10.856 2.583 -8.975 1.00 96.75 263 TYR A C 1
ATOM 2157 O O . TYR A 1 263 ? 11.255 2.108 -10.041 1.00 96.75 263 TYR A O 1
ATOM 2165 N N . TYR A 1 264 ? 9.947 3.553 -8.929 1.00 97.62 264 TYR A N 1
ATOM 2166 C CA . TYR A 1 264 ? 9.379 4.229 -10.093 1.00 97.62 264 TYR A CA 1
ATOM 2167 C C . TYR A 1 264 ? 9.069 5.686 -9.736 1.00 97.62 264 TYR A C 1
ATOM 2169 O O . TYR A 1 264 ? 8.839 6.009 -8.577 1.00 97.62 264 TYR A O 1
ATOM 2177 N N . PHE A 1 265 ? 9.041 6.570 -10.729 1.00 96.88 265 PHE A N 1
ATOM 2178 C CA . PHE A 1 265 ? 8.891 8.014 -10.516 1.00 96.88 265 PHE A CA 1
ATOM 2179 C C . PHE A 1 265 ? 8.214 8.682 -11.716 1.00 96.88 265 PHE A C 1
ATOM 2181 O O . PHE A 1 265 ? 8.053 8.057 -12.760 1.00 96.88 265 PHE A O 1
ATOM 2188 N N . ALA A 1 266 ? 7.792 9.943 -11.600 1.00 95.38 266 ALA A N 1
ATOM 2189 C CA . ALA A 1 266 ? 6.926 10.558 -12.607 1.00 95.38 266 ALA A CA 1
ATOM 2190 C C . ALA A 1 266 ? 7.626 10.787 -13.961 1.00 95.38 266 ALA A C 1
ATOM 2192 O O . ALA A 1 266 ? 7.136 10.332 -14.998 1.00 95.38 266 ALA A O 1
ATOM 2193 N N . ARG A 1 267 ? 8.770 11.482 -13.984 1.00 96.19 267 ARG A N 1
ATOM 2194 C CA . ARG A 1 267 ? 9.429 11.879 -15.241 1.00 96.19 267 ARG A CA 1
ATOM 2195 C C . ARG A 1 267 ? 10.935 12.043 -15.071 1.00 96.19 267 ARG A C 1
ATOM 2197 O O . ARG A 1 267 ? 11.370 12.614 -14.076 1.00 96.19 267 ARG A O 1
ATOM 2204 N N . SER A 1 268 ? 11.715 11.577 -16.046 1.00 96.75 268 SER A N 1
ATOM 2205 C CA . SER A 1 268 ? 13.169 11.792 -16.111 1.00 96.75 268 SER A CA 1
ATOM 2206 C C . SER A 1 268 ? 13.523 13.132 -16.776 1.00 96.75 268 SER A C 1
ATOM 2208 O O . SER A 1 268 ? 12.638 13.914 -17.109 1.00 96.75 268 SER A O 1
ATOM 2210 N N . ASN A 1 269 ? 14.812 13.408 -16.967 1.00 95.81 269 ASN A N 1
ATOM 2211 C CA . ASN A 1 269 ? 15.311 14.536 -17.768 1.00 95.81 269 ASN A CA 1
ATOM 2212 C C . ASN A 1 269 ? 16.039 14.084 -19.053 1.00 95.81 269 ASN A C 1
ATOM 2214 O O . ASN A 1 269 ? 16.829 14.838 -19.627 1.00 95.81 269 ASN A O 1
ATOM 2218 N N . GLY A 1 270 ? 15.800 12.844 -19.494 1.00 94.06 270 GLY A N 1
ATOM 2219 C CA . GLY A 1 270 ? 16.487 12.213 -20.626 1.00 94.06 270 GLY A CA 1
ATOM 2220 C C . GLY A 1 270 ? 17.253 10.946 -20.254 1.00 94.06 270 GLY A C 1
ATOM 2221 O O . GLY A 1 270 ? 17.624 10.174 -21.138 1.00 94.06 270 GLY A O 1
ATOM 2222 N N . ALA A 1 271 ? 17.473 10.712 -18.960 1.00 97.44 271 ALA A N 1
ATOM 2223 C CA . ALA A 1 271 ? 18.012 9.472 -18.418 1.00 97.44 271 ALA A CA 1
ATOM 2224 C C . ALA A 1 271 ? 17.538 9.253 -16.974 1.00 97.44 271 ALA A C 1
ATOM 2226 O O . ALA A 1 271 ? 17.205 10.198 -16.256 1.00 97.44 271 ALA A O 1
ATOM 2227 N N . THR A 1 272 ? 17.514 7.996 -16.545 1.00 97.69 272 THR A N 1
ATOM 2228 C CA . THR A 1 272 ? 17.350 7.616 -15.139 1.00 97.69 272 THR A CA 1
ATOM 2229 C C . THR A 1 272 ? 18.695 7.697 -14.415 1.00 97.69 272 THR A C 1
ATOM 2231 O O . THR A 1 272 ? 19.755 7.727 -15.041 1.00 97.69 272 THR A O 1
ATOM 2234 N N . ILE A 1 273 ? 18.667 7.719 -13.088 1.00 97.12 273 ILE A N 1
ATOM 2235 C CA . ILE A 1 273 ? 19.847 7.739 -12.220 1.00 97.12 273 ILE A CA 1
ATOM 2236 C C . ILE A 1 273 ? 19.986 6.353 -11.585 1.00 97.12 273 ILE A C 1
ATOM 2238 O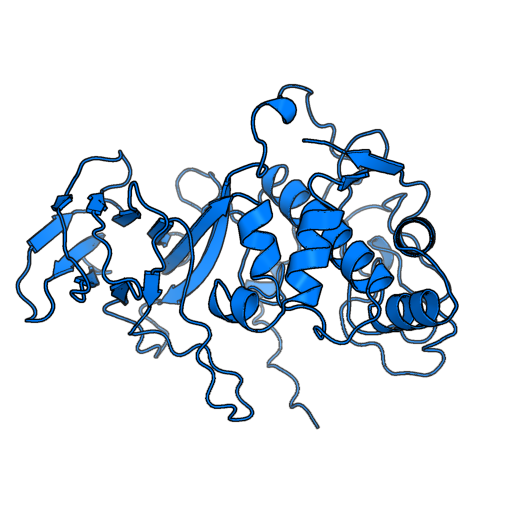 O . ILE A 1 273 ? 18.977 5.704 -11.280 1.00 97.12 273 ILE A O 1
ATOM 2242 N N . SER A 1 274 ? 21.216 5.867 -11.396 1.00 97.00 274 SER A N 1
ATOM 2243 C CA . SER A 1 274 ? 21.406 4.644 -10.611 1.00 97.00 274 SER A CA 1
ATOM 2244 C C . SER A 1 274 ? 20.975 4.864 -9.156 1.00 97.00 274 SER A C 1
ATOM 2246 O O . SER A 1 274 ? 21.047 5.976 -8.631 1.00 97.00 274 SER A O 1
ATOM 2248 N N . SER A 1 275 ? 20.535 3.811 -8.463 1.00 94.12 275 SER A N 1
ATOM 2249 C CA . SER A 1 275 ? 20.094 3.960 -7.065 1.00 94.12 275 SER A CA 1
ATOM 2250 C C . SER A 1 275 ? 21.197 4.475 -6.136 1.00 94.12 275 SER A C 1
ATOM 2252 O O . SER A 1 275 ? 20.908 5.194 -5.182 1.00 94.12 275 SER A O 1
ATOM 2254 N N . TYR A 1 276 ? 22.451 4.130 -6.437 1.00 92.50 276 TYR A N 1
ATOM 2255 C CA . TYR A 1 276 ? 23.625 4.554 -5.683 1.00 92.50 276 TYR A CA 1
ATOM 2256 C C . TYR A 1 276 ? 23.944 6.039 -5.898 1.00 92.50 276 TYR A C 1
ATOM 2258 O O . TYR A 1 276 ? 24.079 6.772 -4.927 1.00 92.50 276 TYR A O 1
ATOM 2266 N N . GLU A 1 277 ? 23.976 6.519 -7.146 1.00 94.75 277 GLU A N 1
ATOM 2267 C CA . GLU A 1 277 ? 24.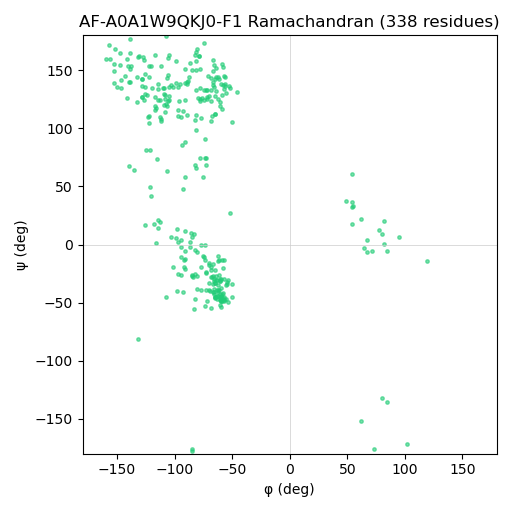215 7.945 -7.440 1.00 94.75 277 GLU A CA 1
ATOM 2268 C C . GLU A 1 277 ? 23.098 8.851 -6.902 1.00 94.75 277 GLU A C 1
ATOM 2270 O O . GLU A 1 277 ? 23.349 9.991 -6.518 1.00 94.75 277 GLU A O 1
ATOM 2275 N N . ALA A 1 278 ? 21.866 8.339 -6.837 1.00 92.81 278 ALA A N 1
ATOM 2276 C CA . ALA A 1 278 ? 20.737 9.031 -6.222 1.00 92.81 278 ALA A CA 1
ATOM 2277 C C . ALA A 1 278 ? 20.753 8.991 -4.678 1.00 92.81 278 ALA A C 1
ATOM 2279 O O . ALA A 1 278 ? 19.837 9.526 -4.057 1.00 92.81 278 ALA A O 1
ATOM 2280 N N . ASN A 1 279 ? 21.753 8.350 -4.055 1.00 90.44 279 ASN A N 1
ATOM 2281 C CA . ASN A 1 279 ? 21.847 8.110 -2.609 1.00 90.44 279 ASN A CA 1
ATOM 2282 C C . ASN A 1 279 ? 20.613 7.403 -2.016 1.00 90.44 279 ASN A C 1
ATOM 2284 O O . ASN A 1 279 ? 20.232 7.644 -0.873 1.00 90.44 279 ASN A O 1
ATOM 2288 N N . MET A 1 280 ? 19.967 6.530 -2.793 1.00 87.38 280 MET A N 1
ATOM 2289 C CA . MET A 1 280 ? 18.817 5.738 -2.335 1.00 87.38 280 MET A CA 1
ATOM 2290 C C . MET A 1 280 ? 19.216 4.346 -1.828 1.00 87.38 280 MET A C 1
ATOM 2292 O O . MET A 1 280 ? 18.377 3.634 -1.273 1.00 87.38 280 MET A O 1
ATOM 2296 N N . THR A 1 281 ? 20.466 3.936 -2.062 1.00 85.44 281 THR A N 1
ATOM 2297 C CA . THR A 1 281 ? 21.053 2.664 -1.621 1.00 85.44 281 THR A CA 1
ATOM 2298 C C . THR A 1 281 ? 22.537 2.850 -1.316 1.00 85.44 281 THR A C 1
ATOM 2300 O O . THR A 1 281 ? 23.229 3.511 -2.086 1.00 85.44 281 THR A O 1
ATOM 2303 N N . ASP A 1 282 ? 23.049 2.196 -0.275 1.00 82.62 282 ASP A N 1
ATOM 2304 C CA . ASP A 1 282 ? 24.431 2.383 0.210 1.00 82.62 282 ASP A CA 1
ATOM 2305 C C . ASP A 1 282 ? 25.501 1.743 -0.687 1.00 82.62 282 ASP A C 1
ATOM 2307 O O . ASP A 1 282 ? 26.693 2.015 -0.552 1.00 82.62 282 ASP A O 1
ATOM 2311 N N . ALA A 1 283 ? 25.079 0.887 -1.616 1.00 86.62 283 ALA A N 1
ATOM 2312 C CA . ALA A 1 283 ? 25.936 0.259 -2.608 1.00 86.62 283 ALA A CA 1
ATOM 2313 C C . ALA A 1 283 ? 25.219 0.170 -3.967 1.00 86.62 283 ALA A C 1
ATOM 2315 O O . ALA A 1 283 ? 23.985 0.226 -4.018 1.00 86.62 283 ALA A O 1
ATOM 2316 N N . PRO A 1 284 ? 25.962 0.005 -5.078 1.00 90.19 284 PRO A N 1
ATOM 2317 C CA . PRO A 1 284 ? 25.375 -0.231 -6.392 1.00 90.19 284 PRO A CA 1
ATOM 2318 C C . PRO A 1 284 ? 24.432 -1.441 -6.410 1.00 90.19 284 PRO A C 1
ATOM 2320 O O . PRO A 1 284 ? 24.802 -2.538 -5.993 1.00 90.19 284 PRO A O 1
ATOM 2323 N N . VAL A 1 285 ? 23.227 -1.255 -6.955 1.00 91.69 285 VAL A N 1
ATOM 2324 C CA . VAL A 1 285 ? 22.223 -2.317 -7.121 1.00 91.69 285 VAL A CA 1
ATOM 2325 C C . VAL A 1 285 ? 22.131 -2.720 -8.588 1.00 91.69 285 VAL A C 1
ATOM 23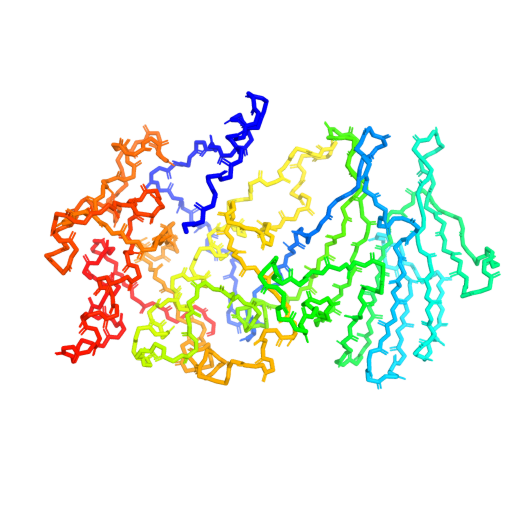27 O O . VAL A 1 285 ? 21.769 -1.909 -9.438 1.00 91.69 285 VAL A O 1
ATOM 2330 N N . ALA A 1 286 ? 22.425 -3.986 -8.896 1.00 93.81 286 ALA A N 1
ATOM 2331 C CA . ALA A 1 286 ? 22.606 -4.480 -10.267 1.00 93.81 286 ALA A CA 1
ATOM 2332 C C . ALA A 1 286 ? 21.423 -4.200 -11.215 1.00 93.81 286 ALA A C 1
ATOM 2334 O O . ALA A 1 286 ? 21.632 -3.934 -12.397 1.00 93.81 286 ALA A O 1
ATOM 2335 N N . TYR A 1 287 ? 20.190 -4.221 -10.703 1.00 95.25 287 TYR A N 1
ATOM 2336 C CA . TYR A 1 287 ? 18.983 -3.974 -11.492 1.00 95.25 287 TYR A CA 1
ATOM 2337 C C . TYR A 1 287 ? 18.532 -2.499 -11.510 1.00 95.25 287 TYR A C 1
ATOM 2339 O O . TYR A 1 287 ? 17.731 -2.147 -12.372 1.00 95.25 287 TYR A O 1
ATOM 2347 N N . LEU A 1 288 ? 19.057 -1.621 -10.641 1.00 96.38 288 LEU A N 1
ATOM 2348 C CA . LEU A 1 288 ? 18.743 -0.178 -10.591 1.00 96.38 288 LEU A CA 1
ATOM 2349 C C . LEU A 1 288 ? 19.904 0.666 -11.131 1.00 96.38 288 LEU A C 1
ATOM 2351 O O . LEU A 1 288 ? 20.524 1.454 -10.417 1.00 96.38 288 LEU A O 1
ATOM 2355 N N . GLN A 1 289 ? 20.200 0.475 -12.412 1.00 95.81 289 GLN A N 1
ATOM 2356 C CA . GLN A 1 289 ? 21.238 1.209 -13.137 1.00 95.81 289 GLN A CA 1
ATOM 2357 C C . GLN A 1 289 ? 20.629 2.348 -13.960 1.00 95.81 289 GLN A C 1
ATOM 2359 O O . GLN A 1 289 ? 19.453 2.290 -14.326 1.00 95.81 289 GLN A O 1
ATOM 2364 N N . SER A 1 290 ? 21.442 3.355 -14.288 1.00 97.00 290 SER A N 1
ATOM 2365 C CA . SER A 1 290 ? 21.033 4.417 -15.211 1.00 97.00 290 SER A CA 1
ATOM 2366 C C . SER A 1 290 ? 20.670 3.839 -16.587 1.00 97.00 290 SER A C 1
ATOM 2368 O O . SER A 1 290 ? 21.333 2.936 -17.111 1.00 97.00 290 SER A O 1
ATOM 2370 N N . LYS A 1 291 ? 19.589 4.355 -17.170 1.00 96.00 291 LYS A N 1
ATOM 2371 C CA . LYS A 1 291 ? 19.081 4.039 -18.506 1.00 96.00 291 LYS A CA 1
ATOM 2372 C C . LYS A 1 291 ? 18.770 5.329 -19.233 1.00 96.00 291 LYS A C 1
ATOM 2374 O O . LYS A 1 291 ? 18.271 6.277 -18.633 1.00 96.00 291 LYS A O 1
ATOM 2379 N N . LEU A 1 292 ? 19.014 5.341 -20.538 1.00 95.62 292 LEU A N 1
ATOM 2380 C CA . LEU A 1 292 ? 18.533 6.428 -21.379 1.00 95.62 292 LEU A CA 1
ATOM 2381 C C . LEU A 1 292 ? 17.001 6.463 -21.343 1.00 95.62 292 LEU A C 1
ATOM 2383 O O . LEU A 1 292 ? 16.340 5.433 -21.287 1.00 95.62 292 LEU A O 1
ATOM 2387 N N . ASP A 1 293 ? 16.437 7.658 -21.385 1.00 92.94 293 ASP A N 1
ATOM 2388 C CA . ASP A 1 293 ? 15.000 7.883 -21.488 1.00 92.94 293 ASP A CA 1
ATOM 2389 C C . ASP A 1 293 ? 14.735 9.058 -22.445 1.00 92.94 293 ASP A C 1
ATOM 2391 O O . ASP A 1 293 ? 14.290 10.129 -22.020 1.00 92.94 293 ASP A O 1
ATOM 2395 N N . PRO A 1 294 ? 15.022 8.885 -23.757 1.00 89.38 294 PRO A N 1
ATOM 2396 C CA . PRO A 1 294 ? 14.912 9.954 -24.751 1.00 89.38 294 PRO A CA 1
ATOM 2397 C C . PRO A 1 294 ? 13.582 10.729 -24.761 1.00 89.38 294 PRO A C 1
ATOM 2399 O O . PRO A 1 294 ? 13.629 11.932 -25.015 1.00 89.38 294 PRO A O 1
ATOM 2402 N N . PRO A 1 295 ? 12.405 10.125 -24.466 1.00 87.62 295 PRO A N 1
ATOM 2403 C CA . PRO A 1 295 ? 11.139 10.856 -24.475 1.00 87.62 295 PRO A CA 1
ATOM 2404 C C . PRO A 1 295 ? 11.062 12.068 -23.540 1.00 87.62 295 PRO A C 1
ATOM 2406 O O . PRO A 1 295 ? 10.201 12.915 -23.752 1.00 87.62 295 PRO A O 1
ATOM 2409 N N . SER A 1 296 ? 11.918 12.148 -22.516 1.00 88.88 296 SER A N 1
ATOM 2410 C CA . SER A 1 296 ? 11.955 13.272 -21.567 1.00 88.88 296 SER A CA 1
ATOM 2411 C C . SER A 1 296 ? 13.259 14.079 -21.656 1.00 88.88 296 SER A C 1
ATOM 2413 O O . SER A 1 296 ? 13.637 14.750 -20.698 1.00 88.88 296 SER A O 1
ATOM 2415 N N . GLN A 1 297 ? 13.989 14.004 -22.775 1.00 92.12 297 GLN A N 1
ATOM 2416 C CA . GLN A 1 297 ? 15.250 14.728 -22.943 1.00 92.12 297 GLN A CA 1
ATOM 2417 C C . GLN A 1 297 ? 15.050 16.247 -22.841 1.00 92.12 297 GLN A C 1
ATOM 2419 O O . GLN A 1 297 ? 14.300 16.836 -23.613 1.00 92.12 297 GLN A O 1
ATOM 2424 N N . GLY A 1 298 ? 15.768 16.879 -21.908 1.00 91.19 298 GLY A N 1
ATOM 2425 C CA . GLY A 1 298 ? 15.686 18.326 -21.669 1.00 91.19 298 GLY A CA 1
ATOM 2426 C C . GLY A 1 298 ? 14.505 18.760 -20.794 1.00 91.19 298 GLY A C 1
ATOM 2427 O O . GLY A 1 298 ? 14.368 19.948 -20.509 1.00 91.19 298 GLY A O 1
ATOM 2428 N N . GLU A 1 299 ? 13.680 17.819 -20.333 1.00 94.81 299 GLU A N 1
ATOM 2429 C CA . GLU A 1 299 ? 12.597 18.082 -19.386 1.00 94.81 299 GLU A CA 1
ATOM 2430 C C . GLU A 1 299 ? 13.116 18.208 -17.946 1.00 94.81 299 GLU A C 1
ATOM 2432 O O . GLU A 1 299 ? 14.193 17.728 -17.589 1.00 94.81 299 GLU A O 1
ATOM 2437 N N . ILE A 1 300 ? 12.303 18.807 -17.073 1.00 94.69 300 ILE A N 1
ATOM 2438 C CA . ILE A 1 300 ? 12.568 18.817 -15.629 1.00 94.69 300 ILE A CA 1
ATOM 2439 C C . ILE A 1 300 ? 12.218 17.443 -15.045 1.00 94.69 300 ILE A C 1
ATOM 2441 O O . ILE A 1 300 ? 11.080 16.977 -15.194 1.00 94.69 300 ILE A O 1
ATOM 2445 N N . MET A 1 301 ? 13.166 16.827 -14.335 1.00 95.62 301 MET A N 1
ATOM 2446 C CA . MET A 1 301 ? 12.941 15.580 -13.601 1.00 95.62 301 MET A CA 1
ATOM 2447 C C . MET A 1 301 ? 11.912 15.786 -12.480 1.00 95.62 301 MET A C 1
ATOM 2449 O O . MET A 1 301 ? 12.010 16.734 -11.705 1.00 95.62 301 MET A O 1
ATOM 2453 N N . LEU A 1 302 ? 10.930 14.887 -12.394 1.00 94.44 302 LEU A N 1
ATOM 2454 C CA . LEU A 1 302 ? 9.896 14.878 -11.359 1.00 94.44 302 LEU A CA 1
ATOM 2455 C C . LEU A 1 302 ? 9.936 13.543 -10.610 1.00 94.44 302 LEU A C 1
ATOM 2457 O O . LEU A 1 302 ? 9.576 12.499 -11.162 1.00 94.44 302 LEU A O 1
ATOM 2461 N N . GLY A 1 303 ? 10.360 13.593 -9.349 1.00 91.88 303 GLY A N 1
ATOM 2462 C CA . GLY A 1 303 ? 10.621 12.429 -8.502 1.00 91.88 303 GLY A CA 1
ATOM 2463 C C . GLY A 1 303 ? 12.113 12.108 -8.393 1.00 91.88 303 GLY A C 1
ATOM 2464 O O . GLY A 1 303 ? 12.959 12.879 -8.832 1.00 91.88 303 GLY A O 1
ATOM 2465 N N . HIS A 1 304 ? 12.438 10.966 -7.791 1.00 93.06 304 HIS A N 1
ATOM 2466 C CA . HIS A 1 304 ? 13.806 10.631 -7.368 1.00 93.06 304 HIS A CA 1
ATOM 2467 C C . HIS A 1 304 ? 14.730 10.111 -8.490 1.00 93.06 304 HIS A C 1
ATOM 2469 O O . HIS A 1 304 ? 15.909 9.883 -8.247 1.00 93.06 304 HIS A O 1
ATOM 2475 N N . GLY A 1 305 ? 14.227 9.880 -9.709 1.00 95.88 305 GLY A N 1
ATOM 2476 C CA . GLY A 1 305 ? 15.068 9.546 -10.871 1.00 95.88 305 GLY A CA 1
ATOM 2477 C C . GLY A 1 305 ? 15.462 8.072 -11.037 1.00 95.88 305 GLY A C 1
ATOM 2478 O O . GLY A 1 305 ? 16.052 7.721 -12.055 1.00 95.88 305 GLY A O 1
ATOM 2479 N N . VAL A 1 306 ? 15.137 7.200 -10.082 1.00 97.44 306 VAL A N 1
ATOM 2480 C CA . VAL A 1 306 ? 15.624 5.805 -10.024 1.00 97.44 306 VAL A CA 1
ATOM 2481 C C . VAL A 1 306 ? 14.568 4.812 -10.512 1.00 97.44 306 VAL A C 1
ATOM 2483 O O . VAL A 1 306 ? 13.410 4.878 -10.108 1.00 97.44 306 VAL A O 1
ATOM 2486 N N . GLY A 1 307 ? 14.972 3.843 -11.335 1.00 97.88 307 GLY A N 1
ATOM 2487 C CA . GLY A 1 307 ? 14.081 2.795 -11.842 1.00 97.88 307 GLY A CA 1
ATOM 2488 C C . GLY A 1 307 ? 13.222 3.266 -13.017 1.00 97.88 307 GLY A C 1
ATOM 2489 O O . GLY A 1 307 ? 13.753 3.824 -13.972 1.00 97.88 307 GLY A O 1
ATOM 2490 N N . MET A 1 308 ? 11.911 3.013 -12.986 1.00 98.44 308 MET A N 1
ATOM 2491 C CA . MET A 1 308 ? 11.026 3.256 -14.136 1.00 98.44 308 MET A CA 1
ATOM 2492 C C . MET A 1 308 ? 10.366 4.655 -14.103 1.00 98.44 308 MET A C 1
ATOM 2494 O O . MET A 1 308 ? 9.521 4.894 -13.235 1.00 98.44 308 MET A O 1
ATOM 2498 N N . PRO A 1 309 ? 10.656 5.565 -15.058 1.00 97.75 309 PRO A N 1
ATOM 2499 C CA . PRO A 1 309 ? 9.896 6.796 -15.245 1.00 97.75 309 PRO A CA 1
ATOM 2500 C C . PRO A 1 309 ? 8.519 6.498 -15.855 1.00 97.75 309 PRO A C 1
ATOM 2502 O O . PRO A 1 309 ? 8.401 5.786 -16.856 1.00 97.75 309 PRO A O 1
ATOM 2505 N N . GLN A 1 310 ? 7.462 7.087 -15.295 1.00 97.50 310 GLN A N 1
ATOM 2506 C CA . GLN A 1 310 ? 6.092 6.893 -15.771 1.00 97.50 310 GLN A CA 1
ATOM 2507 C C . GLN A 1 310 ? 5.908 7.444 -17.191 1.00 97.50 310 GLN A C 1
ATOM 2509 O O . GLN A 1 310 ? 5.342 6.759 -18.039 1.00 97.50 310 GLN A O 1
ATOM 2514 N N . VAL A 1 311 ? 6.419 8.647 -17.484 1.00 96.75 311 VAL A N 1
ATOM 2515 C CA . VAL A 1 311 ? 6.336 9.243 -18.833 1.00 96.75 311 VAL A CA 1
ATOM 2516 C C . VAL A 1 311 ? 7.024 8.363 -19.879 1.00 96.75 311 VAL A C 1
ATOM 2518 O O . VAL A 1 311 ? 6.413 8.052 -20.903 1.00 96.75 311 VAL A O 1
ATOM 2521 N N . GLY A 1 312 ? 8.251 7.911 -19.607 1.00 95.50 312 GLY A N 1
ATOM 2522 C CA . GLY A 1 312 ? 9.001 7.031 -20.505 1.00 95.50 312 GLY A CA 1
ATOM 2523 C C . GLY A 1 312 ? 8.277 5.709 -20.769 1.00 95.50 312 GLY A C 1
ATOM 2524 O O . GLY A 1 312 ? 8.056 5.336 -21.923 1.00 95.50 312 GLY A O 1
ATOM 2525 N N . GLY A 1 313 ? 7.776 5.057 -19.714 1.00 96.94 313 GLY A N 1
ATOM 2526 C CA . GLY A 1 313 ? 6.975 3.836 -19.840 1.00 96.94 313 GLY A CA 1
ATOM 2527 C C . GLY A 1 313 ? 5.671 4.028 -20.629 1.00 96.94 313 GLY A C 1
ATOM 2528 O O . GLY A 1 313 ? 5.311 3.174 -21.441 1.00 96.94 313 GLY A O 1
ATOM 2529 N N . ILE A 1 314 ? 4.976 5.158 -20.452 1.00 98.06 314 ILE A N 1
ATOM 2530 C CA . ILE A 1 314 ? 3.770 5.500 -21.226 1.00 98.06 314 ILE A CA 1
ATOM 2531 C C . ILE A 1 314 ? 4.104 5.664 -22.711 1.00 98.06 314 ILE A C 1
ATOM 2533 O O . ILE A 1 314 ? 3.360 5.173 -23.563 1.00 98.06 314 ILE A O 1
ATOM 2537 N N . VAL A 1 315 ? 5.199 6.356 -23.035 1.00 96.88 315 VAL A N 1
ATOM 2538 C CA . VAL A 1 315 ? 5.631 6.555 -24.425 1.00 96.88 315 VAL A CA 1
ATOM 2539 C C . VAL A 1 315 ? 6.023 5.224 -25.061 1.00 96.88 315 VAL A C 1
ATOM 2541 O O . VAL A 1 315 ? 5.545 4.929 -26.156 1.00 96.88 315 VAL A O 1
ATOM 2544 N N . ALA A 1 316 ? 6.785 4.383 -24.358 1.00 92.50 316 ALA A N 1
ATOM 2545 C CA . ALA A 1 316 ? 7.137 3.045 -24.827 1.00 92.50 316 ALA A CA 1
ATOM 2546 C C . ALA A 1 316 ? 5.887 2.197 -25.123 1.00 92.50 316 ALA A C 1
ATOM 2548 O O . ALA A 1 316 ? 5.782 1.598 -26.194 1.00 92.50 316 ALA A O 1
ATOM 2549 N N . ALA A 1 317 ? 4.892 2.204 -24.230 1.00 96.50 317 ALA A N 1
ATOM 2550 C CA . ALA A 1 317 ? 3.640 1.483 -24.452 1.00 96.50 317 ALA A CA 1
ATOM 2551 C C . ALA A 1 317 ? 2.854 2.012 -25.666 1.00 96.50 317 ALA A C 1
ATOM 2553 O O . ALA A 1 317 ? 2.307 1.228 -26.439 1.00 96.50 317 ALA A O 1
ATOM 2554 N N . ARG A 1 318 ? 2.822 3.335 -25.882 1.00 94.94 318 ARG A N 1
ATOM 2555 C CA . ARG A 1 318 ? 2.207 3.941 -27.083 1.00 94.94 318 ARG A CA 1
ATOM 2556 C C . ARG A 1 318 ? 2.926 3.554 -28.375 1.00 94.94 318 ARG A C 1
ATOM 2558 O O . ARG A 1 318 ? 2.291 3.515 -29.422 1.00 94.94 318 ARG A O 1
ATOM 2565 N N . GLN A 1 319 ? 4.219 3.253 -28.296 1.00 94.56 319 GLN A N 1
ATOM 2566 C CA . GLN A 1 319 ? 5.030 2.751 -29.408 1.00 94.56 319 GLN A CA 1
ATOM 2567 C C . GLN A 1 319 ? 4.939 1.223 -29.580 1.00 94.56 319 GLN A C 1
ATOM 2569 O O . GLN A 1 319 ? 5.638 0.658 -30.416 1.00 94.56 319 GLN A O 1
ATOM 2574 N N . GLY A 1 320 ? 4.067 0.550 -28.823 1.00 91.81 320 GLY A N 1
ATOM 2575 C CA . GLY A 1 320 ? 3.797 -0.882 -28.958 1.00 91.81 320 GLY A CA 1
ATOM 2576 C C . GLY A 1 320 ? 4.600 -1.781 -28.019 1.00 91.81 320 GLY A C 1
ATOM 2577 O O . GLY A 1 320 ? 4.495 -3.001 -28.136 1.00 91.81 320 GLY A O 1
ATOM 2578 N N . ALA A 1 321 ? 5.374 -1.225 -27.080 1.00 94.44 321 ALA A N 1
ATOM 2579 C CA . ALA A 1 321 ? 6.041 -2.035 -26.067 1.00 94.44 321 ALA A CA 1
ATOM 2580 C C . ALA A 1 321 ? 5.017 -2.656 -25.102 1.00 94.44 321 ALA A C 1
ATOM 2582 O O . ALA A 1 321 ? 4.137 -1.971 -24.574 1.00 94.44 321 ALA A O 1
ATOM 2583 N N . ASN A 1 322 ? 5.155 -3.951 -24.831 1.00 97.75 322 ASN A N 1
ATOM 2584 C CA . ASN A 1 322 ? 4.377 -4.620 -23.791 1.00 97.75 322 ASN A CA 1
ATOM 2585 C C . ASN A 1 322 ? 4.977 -4.379 -22.394 1.00 97.75 322 ASN A C 1
ATOM 2587 O O . ASN A 1 322 ? 6.120 -3.929 -22.255 1.00 97.75 322 ASN A O 1
ATOM 2591 N N . TYR A 1 323 ? 4.229 -4.727 -21.343 1.00 98.38 323 TYR A N 1
ATOM 2592 C CA . TYR A 1 323 ? 4.677 -4.519 -19.960 1.00 98.38 323 TYR A CA 1
ATOM 2593 C C . TYR A 1 323 ? 6.034 -5.167 -19.654 1.00 98.38 323 TYR A C 1
ATOM 2595 O O . TYR A 1 323 ? 6.830 -4.614 -18.895 1.00 98.38 323 TYR A O 1
ATOM 2603 N N . SER A 1 324 ? 6.318 -6.329 -20.254 1.00 98.00 324 SER A N 1
ATOM 2604 C CA . SER A 1 324 ? 7.569 -7.045 -20.019 1.00 98.00 324 SER A CA 1
ATOM 2605 C C . SER A 1 324 ? 8.759 -6.317 -20.620 1.00 98.00 324 SER A C 1
ATOM 2607 O O . SER A 1 324 ? 9.816 -6.294 -19.996 1.00 98.00 324 SER A O 1
ATOM 2609 N N . GLN A 1 325 ? 8.610 -5.742 -21.811 1.00 97.81 325 GLN A N 1
ATOM 2610 C CA . GLN A 1 325 ? 9.664 -4.966 -22.459 1.00 97.81 325 GLN A CA 1
ATOM 2611 C C . GLN A 1 325 ? 9.960 -3.690 -21.670 1.00 97.81 325 GLN A C 1
ATOM 2613 O O . GLN A 1 325 ? 11.124 -3.381 -21.438 1.00 97.81 325 GLN A O 1
ATOM 2618 N N . ILE A 1 326 ? 8.918 -3.000 -21.193 1.00 98.31 326 ILE A N 1
ATOM 2619 C CA . ILE A 1 326 ? 9.057 -1.783 -20.381 1.00 98.31 326 ILE A CA 1
ATOM 2620 C C . ILE A 1 326 ? 9.824 -2.085 -19.086 1.00 98.31 326 ILE A C 1
ATOM 2622 O O . ILE A 1 326 ? 10.828 -1.439 -18.792 1.00 98.31 326 ILE A O 1
ATOM 2626 N N . LEU A 1 327 ? 9.394 -3.101 -18.331 1.00 98.69 327 LEU A N 1
ATOM 2627 C CA . LEU A 1 327 ? 10.031 -3.468 -17.064 1.00 98.69 327 LEU A CA 1
ATOM 2628 C C . LEU A 1 327 ? 11.479 -3.931 -17.257 1.00 98.69 327 LEU A C 1
ATOM 2630 O O . LEU A 1 327 ? 12.362 -3.460 -16.548 1.00 98.69 327 LEU A O 1
ATOM 2634 N N . LYS A 1 328 ? 11.742 -4.811 -18.234 1.00 97.94 328 LYS A N 1
ATOM 2635 C CA . LYS A 1 328 ? 13.099 -5.318 -18.510 1.00 97.94 328 LYS A CA 1
ATOM 2636 C C . LYS A 1 328 ? 14.046 -4.253 -19.071 1.00 97.94 328 LYS A C 1
ATOM 2638 O O . LYS A 1 328 ? 15.259 -4.436 -19.020 1.00 97.94 328 LYS A O 1
ATOM 2643 N N . TYR A 1 329 ? 13.515 -3.156 -19.611 1.00 97.62 329 TYR A N 1
ATOM 2644 C CA . TYR A 1 329 ? 14.329 -2.020 -20.030 1.00 97.62 329 TYR A CA 1
ATOM 2645 C C . TYR A 1 329 ? 14.837 -1.219 -18.827 1.00 97.62 329 TYR A C 1
ATOM 2647 O O . TYR A 1 329 ? 16.045 -1.004 -18.697 1.00 97.62 329 TYR A O 1
ATOM 2655 N N . TYR A 1 330 ? 13.927 -0.800 -17.941 1.00 98.25 330 TYR A N 1
ATOM 2656 C CA . TYR A 1 330 ? 14.264 0.076 -16.814 1.00 98.25 330 TYR A CA 1
ATOM 2657 C C . TYR A 1 330 ? 14.874 -0.661 -15.618 1.00 98.25 330 TYR A C 1
ATOM 2659 O O . TYR A 1 330 ? 15.677 -0.0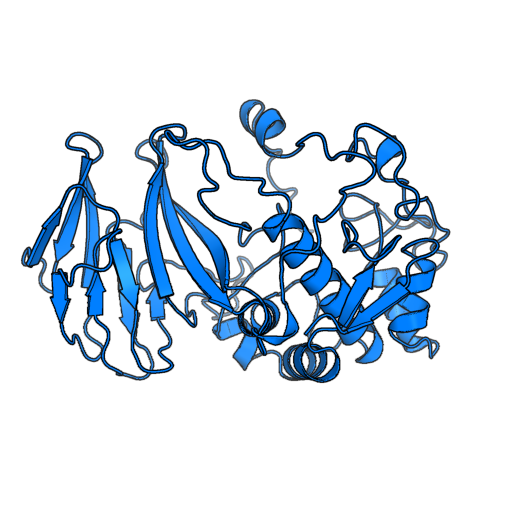76 -14.894 1.00 98.25 330 TYR A O 1
ATOM 2667 N N . TYR A 1 331 ? 14.556 -1.942 -15.436 1.00 98.00 331 TYR A N 1
ATOM 2668 C CA . TYR A 1 331 ? 15.167 -2.791 -14.420 1.00 98.00 331 TYR A CA 1
ATOM 2669 C C . TYR A 1 331 ? 16.091 -3.810 -15.093 1.00 98.00 331 TYR A C 1
ATOM 2671 O O . TYR A 1 331 ? 15.657 -4.668 -15.859 1.00 98.00 331 TYR A O 1
ATOM 2679 N N . THR A 1 332 ? 17.394 -3.698 -14.843 1.00 94.38 332 THR A N 1
ATOM 2680 C CA . THR A 1 332 ? 18.406 -4.457 -15.597 1.00 94.38 332 THR A CA 1
ATOM 2681 C C . THR A 1 332 ? 18.433 -5.925 -15.179 1.00 94.38 332 THR A C 1
ATOM 2683 O O . THR A 1 332 ? 18.497 -6.222 -13.990 1.00 94.38 332 THR A O 1
ATOM 2686 N N . ASN A 1 333 ? 18.448 -6.837 -16.159 1.00 95.75 333 ASN A N 1
ATOM 2687 C CA . ASN A 1 333 ? 18.596 -8.287 -15.957 1.00 95.75 333 ASN A CA 1
ATOM 2688 C C . ASN A 1 333 ? 17.565 -8.899 -14.993 1.00 95.75 333 ASN A C 1
ATOM 2690 O O . ASN A 1 333 ? 17.878 -9.837 -14.264 1.00 95.75 333 ASN A O 1
ATOM 2694 N N . ILE A 1 334 ? 16.343 -8.363 -14.981 1.00 97.06 334 ILE A N 1
ATOM 2695 C CA . ILE A 1 334 ? 15.249 -8.946 -14.207 1.00 97.06 334 ILE A CA 1
ATOM 2696 C C . ILE A 1 334 ? 14.503 -10.027 -14.990 1.00 97.06 334 ILE A C 1
ATOM 2698 O O . ILE A 1 334 ? 14.388 -9.986 -16.221 1.00 97.06 334 ILE A O 1
ATOM 2702 N N . ASP A 1 335 ? 13.875 -10.913 -14.234 1.00 97.12 335 ASP A N 1
ATOM 2703 C CA . ASP A 1 335 ? 12.828 -11.811 -14.695 1.00 97.12 335 ASP A CA 1
ATOM 2704 C C . ASP A 1 335 ? 11.458 -11.355 -14.201 1.00 97.12 335 ASP A C 1
ATOM 2706 O O . ASP A 1 335 ? 11.342 -10.568 -13.262 1.00 97.12 335 ASP A O 1
ATOM 2710 N N . LEU A 1 336 ? 10.406 -11.836 -14.863 1.00 97.25 336 LEU A N 1
ATOM 2711 C CA . LEU A 1 336 ? 9.030 -11.656 -14.415 1.00 97.25 336 LEU A CA 1
ATOM 2712 C C . LEU A 1 336 ? 8.480 -13.017 -14.016 1.00 97.25 336 LEU A C 1
ATOM 2714 O O . LEU A 1 336 ? 8.229 -13.866 -14.871 1.00 97.25 336 LEU A O 1
ATOM 2718 N N . THR A 1 337 ? 8.288 -13.201 -12.717 1.00 93.12 337 THR A N 1
ATOM 2719 C CA . THR A 1 337 ? 7.928 -14.485 -12.120 1.00 93.12 337 THR A CA 1
ATOM 2720 C C . THR A 1 337 ? 6.538 -14.392 -11.517 1.00 93.12 337 THR A C 1
ATOM 2722 O O . THR A 1 337 ? 6.222 -13.432 -10.816 1.00 93.12 337 THR A O 1
ATOM 2725 N N . ARG A 1 338 ? 5.692 -15.392 -11.772 1.00 92.75 338 ARG A N 1
ATOM 2726 C CA . ARG A 1 338 ? 4.415 -15.536 -11.067 1.00 92.75 338 ARG A CA 1
ATOM 2727 C C . ARG A 1 338 ? 4.677 -16.217 -9.726 1.00 92.75 338 ARG A C 1
ATOM 2729 O O . ARG A 1 338 ? 4.980 -17.404 -9.709 1.00 92.75 338 ARG A O 1
ATOM 2736 N N . MET A 1 339 ? 4.601 -15.462 -8.634 1.00 87.00 339 MET A N 1
ATOM 2737 C CA . MET A 1 339 ? 4.903 -15.964 -7.290 1.00 87.00 339 MET A CA 1
ATOM 2738 C C . MET A 1 339 ? 3.723 -16.659 -6.609 1.00 87.00 339 MET A C 1
ATOM 2740 O O . MET A 1 339 ? 3.960 -17.517 -5.767 1.00 87.00 339 MET A O 1
ATOM 2744 N N . TYR A 1 340 ? 2.482 -16.307 -6.951 1.00 85.38 340 TYR A N 1
ATOM 2745 C CA . TYR A 1 340 ? 1.259 -16.888 -6.388 1.00 85.38 340 TYR A CA 1
ATOM 2746 C C . TYR A 1 340 ? 0.095 -16.876 -7.383 1.00 85.38 340 TYR A C 1
ATOM 2748 O O . TYR A 1 340 ? 0.166 -16.126 -8.394 1.00 85.38 340 TYR A O 1
#

Mean predicted aligned error: 6.97 Å

Radius of gyration: 20.63 Å; Cα contacts (8 Å, |Δi|>4): 748; chains: 1; bounding box: 51×46×60 Å

pLDDT: mean 87.92, std 16.71, range [29.03, 98.88]

Nearest PDB structures (foldseek):
  5txu-assembly1_A  TM=7.917E-01  e=1.347E-13  Clostridioides difficile 630
  4rwr-assembly2_B  TM=7.608E-01  e=1.864E-11  Bacillus anthracis
  4rwr-assembly1_A  TM=7.654E-01  e=2.839E-11  Bacillus anthracis
  3rsj-assembly1_A  TM=3.550E-01  e=5.398E+00  Clostridium botulinum
  4igl-assembly1_B  TM=1.347E-01  e=3.763E+00  Yersinia entomophaga

Solvent-accessible surface area (backbone atoms only — not comparable to full-atom values): 18194 Å² total; per-residue (Å²): 130,85,75,82,73,80,76,78,55,80,77,50,60,73,72,72,65,65,80,47,71,64,69,72,84,72,75,89,74,76,67,38,77,79,27,84,47,47,61,78,40,31,30,38,65,53,71,46,42,94,87,56,97,64,83,39,75,48,43,27,36,31,31,77,77,49,46,55,34,34,35,22,35,78,85,68,48,80,74,47,77,64,47,56,42,45,45,37,31,41,39,72,42,87,89,79,56,34,32,35,38,22,42,78,85,68,50,78,75,45,77,38,74,52,42,42,33,37,41,48,99,54,97,46,36,40,30,39,74,40,51,86,47,44,61,92,86,68,57,99,47,62,41,33,31,32,53,58,28,42,34,44,44,74,34,79,78,70,54,32,40,31,37,31,40,34,32,36,40,59,64,49,58,32,8,49,61,84,68,68,57,84,51,47,65,37,29,43,29,30,50,41,26,32,50,50,12,32,53,51,32,26,63,75,54,60,72,44,28,80,37,97,83,58,49,58,79,32,40,41,42,28,40,81,92,60,45,36,48,28,34,43,45,39,31,77,78,19,64,55,47,38,50,20,43,64,78,39,57,42,35,28,42,19,48,98,85,26,60,32,85,40,48,61,28,54,28,32,39,25,40,34,36,24,32,34,84,59,68,66,24,82,43,74,31,82,36,31,43,59,40,82,32,70,88,29,54,84,43,78,61,38,68,79,35,30,33,40,32,47,52,50,38,40,52,42,25,75,73,68,39,46,29,66,55,48,46,45,62,31,30,40,86,47,47,80,44,73,61,62